Protein 2F91 (pdb70)

Organism: Astacus leptodactylus (NCBI:txid6717)

B-factor: mean 16.92, std 8.62, range [5.61, 68.99]

Solvent-accessible surface area: 10906 Å² total; per-residue (Å²): 1,17,48,26,81,90,6,88,53,27,68,18,28,12,3,0,0,0,15,37,60,100,178,81,98,60,37,24,11,0,0,0,2,0,47,41,70,53,7,0,1,0,0,0,12,9,1,110,65,46,91,70,112,103,21,98,39,16,17,0,5,0,4,17,27,26,54,84,68,122,65,72,24,33,35,112,22,71,7,35,69,9,45,24,20,166,102,27,52,113,56,89,6,43,24,1,0,0,0,0,69,8,72,32,69,9,88,73,70,130,33,0,26,59,6,62,34,11,143,82,55,55,103,10,79,44,88,0,63,0,0,2,4,0,14,57,54,75,79,28,124,96,27,76,40,4,16,58,6,55,0,42,40,33,61,31,125,95,0,43,83,33,0,5,66,122,11,1,55,79,19,6,12,0,1,6,25,114,127,11,36,68,2,0,0,28,3,0,0,1,0,0,0,6,2,60,57,81,76,69,71,8,0,3,0,2,0,2,2,1,32,12,6,15,88,91,33,58,13,0,0,0,4,17,0,5,97,13,8,86,46,0,127,81,45,15,134,192,87,12,87,76,60,86,77,88,152,79,87,39,1,48,5,6,3,0,73,55,3,11,31,2,4,0,0,41,11,30,63,123

InterPro domains:
  IPR001254 Serine proteases, trypsin domain [PF00089] (1-232)
  IPR001254 Serine proteases, trypsin domain [PS50240] (1-237)
  IPR001254 Serine proteases, trypsin domain [SM00020] (1-232)
  IPR001254 Serine proteases, trypsin domain [cd00190] (1-235)
  IPR001314 Peptidase S1A, chymotrypsin family [PR00722] (31-46)
  IPR001314 Peptidase S1A, chymotrypsin family [PR00722] (92-106)
  IPR001314 Peptidase S1A, chymotrypsin family [PR00722] (182-194)
  IPR009003 Peptidase S1, PA clan [SSF50494] (1-235)
  IPR018114 Serine proteases, trypsin family, histidine active site [PS00134] (41-46)
  IPR033116 Serine proteases, trypsin family, serine active site [PS00135] (183-194)

CATH classification: 2.40.10.10 (+1 more: 2.40.10.10)

Structure (mmCIF, N/CA/C/O backbone):
data_2F91
#
_entry.id   2F91
#
_cell.length_a   41.283
_cell.length_b   59.673
_cell.length_c   97.302
_cell.angle_alpha   90.00
_cell.angle_beta   90.00
_cell.angle_gamma   90.00
#
_symmetry.space_group_name_H-M   'P 21 21 21'
#
loop_
_entity.id
_entity.type
_entity.pdbx_description
1 polymer 'hepatopancreas trypsin'
2 polymer 'Serine protease inhibitor I/II'
3 non-polymer 'CADMIUM ION'
4 non-polymer 'CHLORIDE ION'
5 water water
#
loop_
_atom_site.group_PDB
_atom_site.id
_atom_site.type_symbol
_atom_site.label_atom_id
_atom_site.label_alt_id
_atom_site.label_comp_id
_atom_site.label_asym_id
_atom_site.label_entity_id
_atom_site.label_seq_id
_atom_site.pdbx_PDB_ins_code
_atom_site.Cartn_x
_atom_site.Cartn_y
_atom_site.Cartn_z
_atom_site.occupancy
_atom_site.B_iso_or_equiv
_atom_site.auth_seq_id
_atom_site.auth_comp_id
_atom_site.auth_asym_id
_atom_site.auth_atom_id
_atom_site.pdbx_PDB_model_num
ATOM 1 N N . ILE A 1 1 ? 39.787 55.939 17.080 1.00 11.74 16 ILE A N 1
ATOM 2 C CA . ILE A 1 1 ? 40.743 55.466 16.062 1.00 9.87 16 ILE A CA 1
ATOM 3 C C . ILE A 1 1 ? 41.968 54.871 16.753 1.00 11.16 16 ILE A C 1
ATOM 4 O O . ILE A 1 1 ? 42.584 55.569 17.571 1.00 12.19 16 ILE A O 1
ATOM 22 N N . VAL A 1 2 ? 42.245 53.628 16.437 1.00 10.79 17 VAL A N 1
ATOM 23 C CA . VAL A 1 2 ? 43.337 52.844 16.943 1.00 11.45 17 VAL A CA 1
ATOM 24 C C . VAL A 1 2 ? 44.479 52.847 15.931 1.00 10.65 17 VAL A C 1
ATOM 25 O O . VAL A 1 2 ? 44.259 52.580 14.745 1.00 11.31 17 VAL A O 1
ATOM 38 N N . GLY A 1 3 ? 45.691 53.163 16.361 1.00 12.58 18 GLY A N 1
ATOM 39 C CA . GLY A 1 3 ? 46.885 53.059 15.532 1.00 12.27 18 GLY A CA 1
ATOM 40 C C . GLY A 1 3 ? 47.056 54.254 14.600 1.00 13.02 18 GLY A C 1
ATOM 41 O O . GLY A 1 3 ? 47.840 54.136 13.659 1.00 15.48 18 GLY A O 1
ATOM 45 N N . GLY A 1 4 ? 46.383 55.358 14.856 1.00 12.62 19 GLY A N 1
ATOM 46 C CA . GLY A 1 4 ? 46.396 56.565 14.069 1.00 12.67 19 GLY A CA 1
ATOM 47 C C . GLY A 1 4 ? 47.354 57.611 14.529 1.00 12.94 19 GLY A C 1
ATOM 48 O O . GLY A 1 4 ? 48.233 57.393 15.366 1.00 16.15 19 GLY A O 1
ATOM 52 N N . THR A 1 5 ? 47.254 58.768 13.901 1.00 12.98 20 THR A N 1
ATOM 53 C CA . THR A 1 5 ? 48.006 59.954 14.197 1.00 13.64 20 THR A CA 1
ATOM 54 C C . THR A 1 5 ? 47.100 61.161 14.302 1.00 12.62 20 THR A C 1
ATOM 55 O O . THR A 1 5 ? 45.937 61.080 13.927 1.00 12.29 20 THR A O 1
ATOM 65 N N . ASP A 1 6 ? 47.580 62.276 14.805 1.00 13.23 21 ASP A N 1
ATOM 66 C CA . ASP A 1 6 ? 46.765 63.445 14.918 1.00 12.62 21 ASP A CA 1
ATOM 67 C C . ASP A 1 6 ? 46.460 64.059 13.549 1.00 13.14 21 ASP A C 1
ATOM 68 O O . ASP A 1 6 ? 47.346 64.191 12.728 1.00 15.89 21 ASP A O 1
ATOM 77 N N . ALA A 1 7 ? 45.204 64.465 13.385 1.00 12.92 22 ALA A N 1
ATOM 78 C CA . ALA A 1 7 ? 44.798 65.307 12.266 1.00 13.04 22 ALA A CA 1
ATOM 79 C C . ALA A 1 7 ? 45.283 66.738 12.525 1.00 12.96 22 ALA A C 1
ATOM 80 O O . ALA A 1 7 ? 45.633 67.122 13.627 1.00 14.87 22 ALA A O 1
ATOM 87 N N . THR A 1 8 ? 45.246 67.572 11.503 1.00 14.77 23 THR A N 1
ATOM 88 C CA . THR A 1 8 ? 45.383 69.001 11.499 1.00 16.54 23 THR A CA 1
ATOM 89 C C . THR A 1 8 ? 44.124 69.760 11.131 1.00 15.33 23 THR A C 1
ATOM 90 O O . THR A 1 8 ? 43.357 69.229 10.313 1.00 15.36 23 THR A O 1
ATOM 100 N N . LEU A 1 9 ? 43.894 70.939 11.664 1.00 17.79 24 LEU A N 1
ATOM 101 C CA . LEU A 1 9 ? 42.730 71.720 11.261 1.00 19.75 24 LEU A CA 1
ATOM 102 C C . LEU A 1 9 ? 42.781 71.904 9.750 1.00 18.50 24 LEU A C 1
ATOM 103 O O . LEU A 1 9 ? 43.846 72.251 9.212 1.00 20.97 24 LEU A O 1
ATOM 119 N N . GLY A 1 10 ? 41.645 71.597 9.126 1.00 18.16 25 GLY A N 1
ATOM 120 C CA . GLY A 1 10 ? 41.502 71.800 7.697 1.00 17.75 25 GLY A CA 1
ATOM 121 C C . GLY A 1 10 ? 41.925 70.627 6.850 1.00 16.14 25 GLY A C 1
ATOM 122 O O . GLY A 1 10 ? 41.697 70.582 5.652 1.00 15.59 25 GLY A O 1
ATOM 126 N N . GLU A 1 11 ? 42.538 69.669 7.493 1.00 14.04 26 GLU A N 1
ATOM 127 C CA . GLU A 1 11 ? 42.904 68.447 6.780 1.00 14.09 26 GLU A CA 1
ATOM 128 C C . GLU A 1 11 ? 41.691 67.613 6.351 1.00 14.73 26 GLU A C 1
ATOM 129 O O . GLU A 1 11 ? 41.661 67.008 5.256 1.00 13.59 26 GLU A O 1
ATOM 141 N N . PHE A 1 12 ? 40.699 67.559 7.251 1.00 12.58 27 PHE A N 1
ATOM 142 C CA . PHE A 1 12 ? 39.474 66.801 7.034 1.00 12.38 27 PHE A CA 1
ATOM 143 C C . PHE A 1 12 ? 38.319 67.756 7.243 1.00 10.16 27 PHE A C 1
ATOM 144 O O . PHE A 1 12 ? 37.621 67.657 8.278 1.00 11.87 27 PHE A O 1
ATOM 161 N N . PRO A 1 13 ? 38.116 68.687 6.334 1.00 12.50 28 PRO A N 1
ATOM 162 C CA . PRO A 1 13 ? 37.105 69.720 6.601 1.00 12.17 28 PRO A CA 1
ATOM 163 C C . PRO A 1 13 ? 35.679 69.215 6.606 1.00 10.47 28 PRO A C 1
ATOM 164 O O . PRO A 1 13 ? 34.773 69.937 7.026 1.00 10.88 28 PRO A O 1
ATOM 175 N N . TYR A 1 14 ? 35.481 67.986 6.147 1.00 10.11 29 TYR A N 1
ATOM 176 C CA . TYR A 1 14 ? 34.181 67.359 6.144 1.00 9.40 29 TYR A CA 1
ATOM 177 C C . TYR A 1 14 ? 33.824 66.604 7.430 1.00 8.85 29 TYR A C 1
ATOM 178 O O . TYR A 1 14 ? 32.695 66.185 7.578 1.00 9.52 29 TYR A O 1
ATOM 195 N N . GLN A 1 15 ? 34.790 66.423 8.333 1.00 9.10 30 GLN A N 1
ATOM 196 C CA . GLN A 1 15 ? 34.546 65.676 9.555 1.00 9.46 30 GLN A CA 1
ATOM 197 C C . GLN A 1 15 ? 33.687 66.456 10.519 1.00 9.49 30 GLN A C 1
ATOM 198 O O . GLN A 1 15 ? 33.954 67.648 10.772 1.00 11.15 30 GLN A O 1
ATOM 212 N N . LEU A 1 16 ? 32.663 65.832 11.079 1.00 9.42 31 LEU A N 1
ATOM 213 C CA . LEU A 1 16 ? 31.815 66.352 12.135 1.00 9.11 31 LEU A CA 1
ATOM 214 C C . LEU A 1 16 ? 31.920 65.531 13.411 1.00 8.78 31 LEU A C 1
ATOM 215 O O . LEU A 1 16 ? 32.081 64.307 13.372 1.00 9.21 31 LEU A O 1
ATOM 231 N N . SER A 1 17 ? 31.719 66.203 14.538 1.00 10.02 32 SER A N 1
ATOM 232 C CA . SER A 1 17 ? 31.407 65.600 15.814 1.00 10.63 32 SER A CA 1
ATOM 233 C C . SER A 1 17 ? 29.878 65.656 16.032 1.00 9.33 32 SER A C 1
ATOM 234 O O . SER A 1 17 ? 29.293 66.725 15.973 1.00 11.79 32 SER A O 1
ATOM 241 N N . PHE A 1 18 ? 29.264 64.520 16.297 1.00 9.29 33 PHE A N 1
ATOM 242 C CA . PHE A 1 18 ? 27.838 64.405 16.596 1.00 8.83 33 PHE A CA 1
ATOM 243 C C . PHE A 1 18 ? 27.710 64.260 18.115 1.00 9.73 33 PHE A C 1
ATOM 244 O O . PHE A 1 18 ? 28.231 63.287 18.700 1.00 10.05 33 PHE A O 1
ATOM 261 N N . GLN A 1 19 ? 27.056 65.250 18.734 1.00 10.66 34 GLN A N 1
ATOM 262 C CA . GLN A 1 19 ? 27.011 65.404 20.167 1.00 10.69 34 GLN A CA 1
ATOM 263 C C . GLN A 1 19 ? 25.608 65.453 20.746 1.00 10.43 34 GLN A C 1
ATOM 264 O O . GLN A 1 19 ? 24.657 65.905 20.109 1.00 11.37 34 GLN A O 1
ATOM 278 N N . GLU A 1 20 ? 25.505 64.984 21.970 1.00 10.81 35 GLU A N 1
ATOM 279 C CA . GLU A 1 20 ? 24.248 65.109 22.731 1.00 12.69 35 GLU A CA 1
ATOM 280 C C . GLU A 1 20 ? 24.532 65.979 23.944 1.00 12.04 35 GLU A C 1
ATOM 281 O O . GLU A 1 20 ? 25.590 65.851 24.585 1.00 14.94 35 GLU A O 1
ATOM 293 N N . THR A 1 21 ? 23.625 66.879 24.244 1.00 11.91 36 THR A N 1
ATOM 294 C CA . THR A 1 21 ? 23.813 67.786 25.373 1.00 12.08 36 THR A CA 1
ATOM 295 C C . THR A 1 21 ? 23.058 67.263 26.587 1.00 11.88 36 THR A C 1
ATOM 296 O O . THR A 1 21 ? 21.868 66.879 26.531 1.00 12.09 36 THR A O 1
ATOM 306 N N . PHE A 1 22 ? 23.767 67.251 27.720 1.00 13.36 37 PHE A N 1
ATOM 307 C CA . PHE A 1 22 ? 23.281 66.878 29.034 1.00 13.79 37 PHE A CA 1
ATOM 308 C C . PHE A 1 22 ? 23.673 67.930 30.056 1.00 14.99 37 PHE A C 1
ATOM 309 O O . PHE A 1 22 ? 24.444 68.855 29.766 1.00 17.56 37 PHE A O 1
ATOM 326 N N . ILE A 1 23 A 23.197 67.815 31.295 1.00 15.01 37 ILE A N 1
ATOM 327 C CA . ILE A 1 23 A 23.611 68.750 32.327 1.00 15.23 37 ILE A CA 1
ATOM 328 C C . ILE A 1 23 A 25.125 68.769 32.479 1.00 17.32 37 ILE A C 1
ATOM 329 O O . ILE A 1 23 A 25.721 67.723 32.726 1.00 21.44 37 ILE A O 1
ATOM 345 N N . GLY A 1 24 B 25.694 69.956 32.304 1.00 19.39 37 GLY A N 1
ATOM 346 C CA . GLY A 1 24 B 27.084 70.219 32.468 1.00 21.49 37 GLY A CA 1
ATOM 347 C C . GLY A 1 24 B 27.988 69.878 31.314 1.00 21.46 37 GLY A C 1
ATOM 348 O O . GLY A 1 24 B 29.209 70.202 31.362 1.00 25.32 37 GLY A O 1
ATOM 352 N N . PHE A 1 25 C 27.467 69.255 30.261 1.00 22.12 37 PHE A N 1
ATOM 353 C CA . PHE A 1 25 C 28.383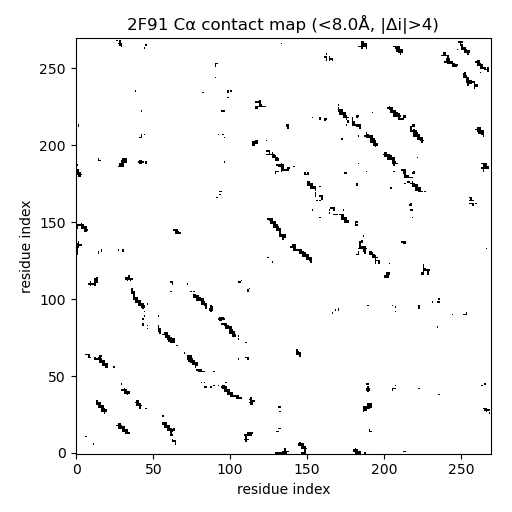 68.953 29.166 1.00 22.04 37 PHE A CA 1
ATOM 354 C C . PHE A 1 25 C 27.667 68.532 27.885 1.00 21.03 37 PHE A C 1
ATOM 355 O O . PHE A 1 25 C 26.499 68.150 27.790 1.00 20.76 37 PHE A O 1
ATOM 372 N N . SER A 1 26 ? 28.444 68.640 26.821 1.00 20.00 38 SER A N 1
ATOM 373 C CA . SER A 1 26 ? 28.114 68.212 25.474 1.00 18.66 38 SER A CA 1
ATOM 374 C C . SER A 1 26 ? 28.974 66.978 25.262 1.00 18.73 38 SER A C 1
ATOM 375 O O . SER A 1 26 ? 30.202 67.009 25.434 1.00 26.02 38 SER A O 1
ATOM 382 N N . PHE A 1 27 ? 28.346 65.897 24.880 1.00 14.47 39 PHE A N 1
ATOM 383 C CA . PHE A 1 27 ? 29.013 64.623 24.780 1.00 13.44 39 PHE A CA 1
ATOM 384 C C . PHE A 1 27 ? 29.095 64.125 23.341 1.00 12.23 39 PHE A C 1
ATOM 385 O O . PHE A 1 27 ? 28.072 63.855 22.721 1.00 12.17 39 PHE A O 1
ATOM 402 N N . HIS A 1 28 ? 30.330 64.007 22.866 1.00 11.96 40 HIS A N 1
ATOM 403 C CA . HIS A 1 28 ? 30.568 63.336 21.584 1.00 12.19 40 HIS A CA 1
ATOM 404 C C . HIS A 1 28 ? 30.202 61.877 21.670 1.00 11.00 40 HIS A C 1
ATOM 405 O O . HIS A 1 28 ? 30.841 61.149 22.427 1.00 13.47 40 HIS A O 1
ATOM 418 N N . PHE A 1 29 ? 29.294 61.412 20.798 1.00 10.77 41 PHE A N 1
ATOM 419 C CA . PHE A 1 29 ? 29.001 59.965 20.800 1.00 11.13 41 PHE A CA 1
ATOM 420 C C . PHE A 1 29 ? 29.155 59.323 19.424 1.00 10.52 41 PHE A C 1
ATOM 421 O O . PHE A 1 29 ? 29.176 58.095 19.338 1.00 12.43 41 PHE A O 1
ATOM 438 N N . CYS A 1 30 ? 29.248 60.070 18.344 1.00 9.98 42 CYS A N 1
ATOM 439 C CA . CYS A 1 30 ? 29.322 59.529 16.984 1.00 10.34 42 CYS A CA 1
ATOM 440 C C . CYS A 1 30 ? 30.070 60.562 16.128 1.00 8.80 42 CYS A C 1
ATOM 441 O O . CYS A 1 30 ? 30.112 61.752 16.484 1.00 9.41 42 CYS A O 1
ATOM 448 N N . GLY A 1 31 ? 30.594 60.145 14.997 1.00 8.92 43 GLY A N 1
ATOM 449 C CA . GLY A 1 31 ? 31.010 61.050 13.939 1.00 9.23 43 GLY A CA 1
ATOM 450 C C . GLY A 1 31 ? 29.903 61.249 12.923 1.00 8.89 43 GLY A C 1
ATOM 451 O O . GLY A 1 31 ? 28.863 60.587 12.955 1.00 9.20 43 GLY A O 1
ATOM 455 N N . ALA A 1 32 ? 30.171 62.147 11.990 1.00 8.77 44 ALA A N 1
ATOM 456 C CA . ALA A 1 32 ? 29.327 62.391 10.820 1.00 8.12 44 ALA A CA 1
ATOM 457 C C . ALA A 1 32 ? 30.199 63.090 9.787 1.00 8.57 44 ALA A C 1
ATOM 458 O O . ALA A 1 32 ? 31.327 63.477 10.079 1.00 9.57 44 ALA A O 1
ATOM 465 N N . SER A 1 33 ? 29.651 63.274 8.607 1.00 9.05 45 SER A N 1
ATOM 466 C CA . SER A 1 33 ? 30.302 63.887 7.476 1.00 9.06 45 SER A CA 1
ATOM 467 C C . SER A 1 33 ? 29.409 64.954 6.821 1.00 9.58 45 SER A C 1
ATOM 468 O O . SER A 1 33 ? 28.207 64.721 6.696 1.00 9.85 45 SER A O 1
ATOM 475 N N . ILE A 1 34 ? 30.005 66.043 6.359 1.00 9.20 46 ILE A N 1
ATOM 476 C CA . ILE A 1 34 ? 29.247 67.067 5.683 1.00 9.23 46 ILE A CA 1
ATOM 477 C C . ILE A 1 34 ? 28.902 66.628 4.260 1.00 8.44 46 ILE A C 1
ATOM 478 O O . ILE A 1 34 ? 29.797 66.356 3.461 1.00 10.39 46 ILE A O 1
ATOM 494 N N . TYR A 1 35 ? 27.608 66.617 3.931 1.00 9.50 47 TYR A N 1
ATOM 495 C CA . TYR A 1 35 ? 27.158 66.392 2.572 1.00 10.13 47 TYR A CA 1
ATOM 496 C C . TYR A 1 35 ? 26.942 67.700 1.833 1.00 11.26 47 TYR A C 1
ATOM 497 O O . TYR A 1 35 ? 27.417 67.866 0.707 1.00 10.96 47 TYR A O 1
ATOM 514 N N . ASN A 1 36 ? 26.234 68.625 2.456 1.00 12.41 48 ASN A N 1
ATOM 515 C CA . ASN A 1 36 ? 26.083 69.983 1.917 1.00 12.13 48 ASN A CA 1
ATOM 516 C C . ASN A 1 36 ? 25.861 70.906 3.097 1.00 13.50 48 ASN A C 1
ATOM 517 O O . ASN A 1 36 ? 25.994 70.491 4.245 1.00 14.09 48 ASN A O 1
ATOM 528 N N . GLU A 1 37 ? 25.494 72.175 2.873 1.00 14.84 49 GLU A N 1
ATOM 529 C CA . GLU A 1 37 ? 25.471 73.115 4.002 1.00 15.79 49 GLU A CA 1
ATOM 530 C C . GLU A 1 37 ? 24.367 72.784 4.985 1.00 13.60 49 GLU A C 1
ATOM 531 O O . GLU A 1 37 ? 24.477 73.314 6.094 1.00 14.03 49 GLU A O 1
ATOM 543 N N . ASN A 1 38 ? 23.377 71.985 4.551 1.00 12.61 50 ASN A N 1
ATOM 544 C CA . ASN A 1 38 ? 22.244 71.697 5.425 1.00 12.69 50 ASN A CA 1
ATOM 545 C C . ASN A 1 38 ? 22.123 70.259 5.904 1.00 11.38 50 ASN A C 1
ATOM 546 O O . ASN A 1 38 ? 21.254 69.992 6.727 1.00 11.86 50 ASN A O 1
ATOM 557 N N . TYR A 1 39 ? 22.986 69.402 5.426 1.00 11.88 51 TYR A N 1
ATOM 558 C CA . TYR A 1 39 ? 22.869 67.973 5.689 1.00 11.10 51 TYR A CA 1
ATOM 559 C C . TYR A 1 39 ? 24.210 67.315 6.015 1.00 10.83 51 TYR A C 1
ATOM 560 O O . TYR A 1 39 ? 25.222 67.532 5.342 1.00 12.16 51 TYR A O 1
ATOM 577 N N . ALA A 1 40 ? 24.161 66.445 7.012 1.00 10.82 52 ALA A N 1
ATOM 578 C CA . ALA A 1 40 ? 25.231 65.559 7.392 1.00 9.66 52 ALA A CA 1
ATOM 579 C C . ALA A 1 40 ? 24.815 64.102 7.145 1.00 8.82 52 ALA A C 1
ATOM 580 O O . ALA A 1 40 ? 23.635 63.772 7.190 1.00 10.11 52 ALA A O 1
ATOM 587 N N . ILE A 1 41 ? 25.789 63.250 6.884 1.00 8.32 53 ILE A N 1
ATOM 588 C CA . ILE A 1 41 ? 25.642 61.804 6.755 1.00 7.84 53 ILE A CA 1
ATOM 589 C C . ILE A 1 41 ? 26.235 61.118 7.988 1.00 8.49 53 ILE A C 1
ATOM 590 O O . ILE A 1 41 ? 27.385 61.428 8.361 1.00 9.13 53 ILE A O 1
ATOM 606 N N . THR A 1 42 ? 25.489 60.201 8.598 1.00 7.77 54 THR A N 1
ATOM 607 C CA . THR A 1 42 ? 26.006 59.442 9.727 1.00 8.07 54 THR A CA 1
ATOM 608 C C . THR A 1 42 ? 25.472 58.024 9.634 1.00 7.57 54 THR A C 1
ATOM 609 O O . THR A 1 42 ? 24.847 57.638 8.644 1.00 8.19 54 THR A O 1
ATOM 619 N N . ALA A 1 43 ? 25.714 57.221 10.657 1.00 7.54 55 ALA A N 1
ATOM 620 C CA . ALA A 1 43 ? 25.198 55.860 10.735 1.00 8.24 55 ALA A CA 1
ATOM 621 C C . ALA A 1 43 ? 23.737 55.878 11.228 1.00 8.11 55 ALA A C 1
ATOM 622 O O . ALA A 1 43 ? 23.314 56.709 12.014 1.00 11.42 55 ALA A O 1
ATOM 629 N N . GLY A 1 44 ? 22.983 54.889 10.758 1.00 7.37 56 GLY A N 1
ATOM 630 C CA . GLY A 1 44 ? 21.643 54.701 11.280 1.00 7.22 56 GLY A CA 1
ATOM 631 C C . GLY A 1 44 ? 21.620 54.356 12.750 1.00 7.69 56 GLY A C 1
ATOM 632 O O . GLY A 1 44 ? 20.752 54.834 13.470 1.00 8.94 56 GLY A O 1
ATOM 636 N N . HIS A 1 45 ? 22.567 53.515 13.191 1.00 8.40 57 HIS A N 1
ATOM 637 C CA . HIS A 1 45 ? 22.497 53.137 14.600 1.00 9.09 57 HIS A CA 1
ATOM 638 C C . HIS A 1 45 ? 22.849 54.311 15.529 1.00 9.76 57 HIS A C 1
ATOM 639 O O . HIS A 1 45 ? 22.600 54.235 16.735 1.00 11.90 57 HIS A O 1
ATOM 646 N N . CYS A 1 46 ? 23.443 55.399 15.054 1.00 9.19 58 CYS A N 1
ATOM 647 C CA . CYS A 1 46 ? 23.706 56.590 15.834 1.00 9.90 58 CYS A CA 1
ATOM 648 C C . CYS A 1 46 ? 22.411 57.325 16.169 1.00 10.29 58 CYS A C 1
ATOM 649 O O . CYS A 1 46 ? 22.479 58.159 17.056 1.00 12.63 58 CYS A O 1
ATOM 656 N N . VAL A 1 47 ? 21.324 57.078 15.473 1.00 9.67 59 VAL A N 1
ATOM 657 C CA . VAL A 1 47 ? 20.083 57.788 15.652 1.00 10.68 59 VAL A CA 1
ATOM 658 C C . VAL A 1 47 ? 18.877 56.903 15.965 1.00 10.39 59 VAL A C 1
ATOM 659 O O . VAL A 1 47 ? 17.837 57.441 16.343 1.00 11.06 59 VAL A O 1
ATOM 672 N N . TYR A 1 48 ? 18.987 55.599 15.785 1.00 10.59 60 TYR A N 1
ATOM 673 C CA . TYR A 1 48 ? 17.854 54.735 16.043 1.00 12.09 60 TYR A CA 1
ATOM 674 C C . TYR A 1 48 ? 17.240 54.957 17.410 1.00 13.71 60 TYR A C 1
ATOM 675 O O . TYR A 1 48 ? 17.887 54.943 18.446 1.00 16.35 60 TYR A O 1
ATOM 692 N N . GLY A 1 49 A 15.925 55.206 17.375 1.00 15.20 60 GLY A N 1
ATOM 693 C CA . GLY A 1 49 A 15.265 55.376 18.671 1.00 15.43 60 GLY A CA 1
ATOM 694 C C . GLY A 1 49 A 15.014 56.827 19.007 1.00 15.46 60 GLY A C 1
ATOM 695 O O . GLY A 1 49 A 14.272 57.088 19.967 1.00 19.10 60 GLY A O 1
ATOM 699 N N . ASP A 1 50 B 15.549 57.752 18.248 1.00 14.47 60 ASP A N 1
ATOM 700 C CA . ASP A 1 50 B 15.372 59.173 18.440 1.00 14.36 60 ASP A CA 1
ATOM 701 C C . ASP A 1 50 B 13.969 59.622 17.988 1.00 13.63 60 ASP A C 1
ATOM 702 O O . ASP A 1 50 B 13.320 58.866 17.279 1.00 16.73 60 ASP A O 1
ATOM 711 N N . ASP A 1 51 C 13.625 60.816 18.435 1.00 14.53 60 ASP A N 1
ATOM 712 C CA . ASP A 1 51 C 12.405 61.498 17.933 1.00 14.49 60 ASP A CA 1
ATOM 713 C C . ASP A 1 51 C 12.749 62.152 16.610 1.00 14.59 60 ASP A C 1
ATOM 714 O O . ASP A 1 51 C 13.219 63.276 16.561 1.00 15.92 60 ASP A O 1
ATOM 723 N N . TYR A 1 52 D 12.522 61.404 15.521 1.00 12.95 60 TYR A N 1
ATOM 724 C CA . TYR A 1 52 D 13.162 61.748 14.245 1.00 11.96 60 TYR A CA 1
ATOM 725 C C . TYR A 1 52 D 12.720 63.098 13.717 1.00 12.29 60 TYR A C 1
ATOM 726 O O . TYR A 1 52 D 13.517 63.826 13.132 1.00 12.92 60 TYR A O 1
ATOM 743 N N . GLU A 1 53 E 11.435 63.469 13.913 1.00 12.84 60 GLU A N 1
ATOM 744 C CA . GLU A 1 53 E 10.952 64.742 13.382 1.00 13.80 60 GLU A CA 1
ATOM 745 C C . GLU A 1 53 E 11.185 65.876 14.352 1.00 14.81 60 GLU A C 1
ATOM 746 O O . GLU A 1 53 E 11.094 67.041 14.014 1.00 17.19 60 GLU A O 1
ATOM 758 N N . ASN A 1 54 F 11.498 65.573 15.592 1.00 14.73 60 ASN A N 1
ATOM 759 C CA . ASN A 1 54 F 11.738 66.619 16.566 1.00 16.28 60 ASN A CA 1
ATOM 760 C C . ASN A 1 54 F 12.848 66.228 17.526 1.00 14.66 60 ASN A C 1
ATOM 761 O O . ASN A 1 54 F 12.674 66.073 18.711 1.00 15.50 60 ASN A O 1
ATOM 772 N N . PRO A 1 55 ? 14.051 66.042 17.013 1.00 14.12 61 PRO A N 1
ATOM 773 C CA . PRO A 1 55 ? 15.132 65.530 17.860 1.00 14.44 61 PRO A CA 1
ATOM 774 C C . PRO A 1 55 ? 15.449 66.632 18.874 1.00 14.50 61 PRO A C 1
ATOM 775 O O . PRO A 1 55 ? 15.450 67.817 18.597 1.00 16.99 61 PRO A O 1
ATOM 786 N N . SER A 1 56 ? 15.722 66.136 20.074 1.00 16.33 62 SER A N 1
ATOM 787 C CA . SER A 1 56 ? 16.034 67.042 21.157 1.00 15.80 62 SER A CA 1
ATOM 788 C C . SER A 1 56 ? 17.489 66.856 21.602 1.00 14.70 62 SER A C 1
ATOM 789 O O . SER A 1 56 ? 17.975 65.762 21.820 1.00 15.53 62 SER A O 1
ATOM 796 N N . GLY A 1 57 ? 18.137 67.979 21.835 1.00 12.39 63 GLY A N 1
ATOM 797 C CA . GLY A 1 57 ? 19.469 67.983 22.473 1.00 13.16 63 GLY A CA 1
ATOM 798 C C . GLY A 1 57 ? 20.528 67.300 21.629 1.00 12.00 63 GLY A C 1
ATOM 799 O O . GLY A 1 57 ? 21.422 66.684 22.196 1.00 14.22 63 GLY A O 1
ATOM 803 N N . LEU A 1 58 ? 20.427 67.417 20.309 1.00 11.64 64 LEU A N 1
ATOM 804 C CA . LEU A 1 58 ? 21.427 66.839 19.386 1.00 11.48 64 LEU A CA 1
ATOM 805 C C . LEU A 1 58 ? 22.017 67.962 18.539 1.00 11.55 64 LEU A C 1
ATOM 806 O O . LEU A 1 58 ? 21.302 68.839 18.078 1.00 11.97 64 LEU A O 1
ATOM 822 N N . GLN A 1 59 ? 23.349 67.883 18.328 1.00 11.47 65 GLN A N 1
ATOM 823 C CA . GLN A 1 59 ? 23.996 68.916 17.553 1.00 11.68 65 GLN A CA 1
ATOM 824 C C . GLN A 1 59 ? 25.196 68.329 16.811 1.00 12.46 65 GLN A C 1
ATOM 825 O O . GLN A 1 59 ? 25.695 67.275 17.235 1.00 11.20 65 GLN A O 1
ATOM 839 N N . ILE A 1 60 ? 25.607 69.047 15.776 1.00 11.56 66 ILE A N 1
ATOM 840 C CA . ILE A 1 60 ? 26.899 68.711 15.163 1.00 11.65 66 ILE A CA 1
ATOM 841 C C . ILE A 1 60 ? 27.891 69.841 15.424 1.00 10.73 66 ILE A C 1
ATOM 842 O O . ILE A 1 60 ? 27.447 70.986 15.596 1.00 13.58 66 ILE A O 1
ATOM 858 N N . VAL A 1 61 ? 29.162 69.477 15.406 1.00 12.54 67 VAL A N 1
ATOM 859 C CA . VAL A 1 61 ? 30.234 70.484 15.468 1.00 12.43 67 VAL A CA 1
ATOM 860 C C . VAL A 1 61 ? 31.161 70.298 14.262 1.00 11.64 67 VAL A C 1
ATOM 861 O O . VAL A 1 61 ? 31.674 69.191 14.116 1.00 11.59 67 VAL A O 1
ATOM 874 N N . ALA A 1 62 ? 31.223 71.322 13.431 1.00 11.83 68 ALA A N 1
ATOM 875 C CA . ALA A 1 62 ? 32.085 71.373 12.271 1.00 11.97 68 ALA A CA 1
ATOM 876 C C . ALA A 1 62 ? 33.315 72.198 12.645 1.00 11.98 68 ALA A C 1
ATOM 877 O O . ALA A 1 62 ? 33.314 72.976 13.584 1.00 13.21 68 ALA A O 1
ATOM 884 N N . GLY A 1 63 ? 34.415 72.045 11.902 1.00 13.04 69 GLY A N 1
ATOM 885 C CA . GLY A 1 63 ? 35.613 72.827 12.124 1.00 13.13 69 GLY A CA 1
ATOM 886 C C . GLY A 1 63 ? 36.293 72.522 13.424 1.00 12.68 69 GLY A C 1
ATOM 887 O O . GLY A 1 63 ? 36.950 73.382 13.995 1.00 15.61 69 GLY A O 1
ATOM 891 N N . GLU A 1 64 ? 36.100 71.332 13.967 1.00 13.43 70 GLU A N 1
ATOM 892 C CA . GLU A 1 64 ? 36.669 70.921 15.225 1.00 14.07 70 GLU A CA 1
ATOM 893 C C . GLU A 1 64 ? 37.919 70.113 14.979 1.00 12.80 70 GLU A C 1
ATOM 894 O O . GLU A 1 64 ? 38.025 69.343 14.018 1.00 15.07 70 GLU A O 1
ATOM 906 N N . LEU A 1 65 ? 38.881 70.279 15.890 1.00 14.18 71 LEU A N 1
ATOM 907 C CA . LEU A 1 65 ? 40.121 69.513 15.916 1.00 14.81 71 LEU A CA 1
ATOM 908 C C . LEU A 1 65 ? 40.353 68.972 17.334 1.00 14.11 71 LEU A C 1
ATOM 909 O O . LEU A 1 65 ? 40.258 67.772 17.598 1.00 13.84 71 LEU A O 1
ATOM 925 N N . ASP A 1 66 ? 40.612 69.920 18.211 1.00 15.33 72 ASP A N 1
ATOM 926 C CA . ASP A 1 66 ? 40.831 69.645 19.611 1.00 15.63 72 ASP A CA 1
ATOM 927 C C . ASP A 1 66 ? 39.615 70.146 20.429 1.00 16.67 72 ASP A C 1
ATOM 928 O O . ASP A 1 66 ? 39.240 71.310 20.530 1.00 17.32 72 ASP A O 1
ATOM 937 N N . MET A 1 67 ? 38.949 69.137 21.036 1.00 17.69 73 MET A N 1
ATOM 938 C CA . MET A 1 67 ? 37.727 69.296 21.799 1.00 17.52 73 MET A CA 1
ATOM 939 C C . MET A 1 67 ? 37.958 70.131 23.050 1.00 19.94 73 MET A C 1
ATOM 940 O O . MET A 1 67 ? 37.056 70.714 23.612 1.00 24.62 73 MET A O 1
ATOM 954 N N . SER A 1 68 ? 39.215 70.166 23.474 1.00 22.45 74 SER A N 1
ATOM 955 C CA . SER A 1 68 ? 39.490 70.809 24.769 1.00 24.24 74 SER A CA 1
ATOM 956 C C . SER A 1 68 ? 39.995 72.221 24.588 1.00 24.19 74 SER A C 1
ATOM 957 O O . SER A 1 68 ? 40.286 72.866 25.615 1.00 27.83 74 SER A O 1
ATOM 964 N N . VAL A 1 69 ? 40.090 72.652 23.338 1.00 23.56 75 VAL A N 1
ATOM 965 C CA . VAL A 1 69 ? 40.386 74.042 23.042 1.00 25.58 75 VAL A CA 1
ATOM 966 C C . VAL A 1 69 ? 39.521 74.577 21.909 1.00 25.65 75 VAL A C 1
ATOM 967 O O . VAL A 1 69 ? 39.421 74.027 20.815 1.00 24.34 75 VAL A O 1
ATOM 980 N N . ASN A 1 70 ? 38.872 75.704 22.180 1.00 27.77 76 ASN A N 1
ATOM 981 C CA . ASN A 1 70 ? 38.221 76.459 21.094 1.00 31.06 76 ASN A CA 1
ATOM 982 C C . ASN A 1 70 ? 39.231 77.273 20.287 1.00 28.90 76 ASN A C 1
ATOM 983 O O . ASN A 1 70 ? 39.760 78.311 20.685 1.00 31.54 76 ASN A O 1
ATOM 994 N N . GLU A 1 71 ? 39.541 76.788 19.087 1.00 26.61 77 GLU A N 1
ATOM 995 C CA . GLU A 1 71 ? 40.530 77.288 18.164 1.00 26.82 77 GLU A CA 1
ATOM 996 C C . GLU A 1 71 ? 39.894 78.316 17.225 1.00 28.24 77 GLU A C 1
ATOM 997 O O . GLU A 1 71 ? 40.586 78.977 16.431 1.00 33.06 77 GLU A O 1
ATOM 1009 N N . GLY A 1 72 ? 38.560 78.492 17.254 1.00 26.05 78 GLY A N 1
ATOM 1010 C CA . GLY A 1 72 ? 38.008 79.559 16.444 1.00 24.53 78 GLY A CA 1
ATOM 1011 C C . GLY A 1 72 ? 37.292 79.150 15.176 1.00 21.98 78 GLY A C 1
ATOM 1012 O O . GLY A 1 72 ? 36.597 79.941 14.541 1.00 25.02 78 GLY A O 1
ATOM 1016 N N . SER A 1 73 ? 37.399 77.895 14.767 1.00 17.78 79 SER A N 1
ATOM 1017 C CA . SER A 1 73 ? 36.694 77.462 13.569 1.00 17.43 79 SER A CA 1
ATOM 1018 C C . SER A 1 73 ? 35.508 76.581 13.878 1.00 16.38 79 SER A C 1
ATOM 1019 O O . SER A 1 73 ? 34.834 76.109 12.928 1.00 18.19 79 SER A O 1
ATOM 1027 N N . GLU A 1 74 ? 35.243 76.334 15.131 1.00 15.74 80 GLU A N 1
ATOM 1028 C CA . GLU A 1 74 ? 34.136 75.456 15.462 1.00 15.06 80 GLU A CA 1
ATOM 1029 C C . GLU A 1 74 ? 32.802 76.103 15.120 1.00 15.44 80 GLU A C 1
ATOM 1030 O O . GLU A 1 74 ? 32.615 77.290 15.407 1.00 17.69 80 GLU A O 1
ATOM 1042 N N . GLN A 1 75 ? 31.920 75.318 14.519 1.00 13.49 81 GLN A N 1
ATOM 1043 C CA . GLN A 1 75 ? 30.566 75.731 14.202 1.00 13.90 81 GLN A CA 1
ATOM 1044 C C . GLN A 1 75 ? 29.661 74.694 14.836 1.00 13.28 81 GLN A C 1
ATOM 1045 O O . GLN A 1 75 ? 29.695 73.549 14.380 1.00 14.09 81 GLN A O 1
ATOM 1059 N N . ILE A 1 76 ? 28.901 75.098 15.838 1.00 14.05 82 ILE A N 1
ATOM 1060 C CA . ILE A 1 76 ? 27.938 74.222 16.471 1.00 13.99 82 ILE A CA 1
ATOM 1061 C C . ILE A 1 76 ? 26.540 74.505 15.930 1.00 13.43 82 ILE A C 1
ATOM 1062 O O . ILE A 1 76 ? 26.093 75.649 15.954 1.00 16.45 82 ILE A O 1
ATOM 1078 N N . ILE A 1 77 ? 25.903 73.467 15.412 1.00 12.42 83 ILE A N 1
ATOM 1079 C CA . ILE A 1 77 ? 24.547 73.645 14.850 1.00 12.69 83 ILE A CA 1
ATOM 1080 C C . ILE A 1 77 ? 23.702 72.496 15.327 1.00 11.58 83 ILE A C 1
ATOM 1081 O O . ILE A 1 77 ? 24.014 71.339 15.197 1.00 13.25 83 ILE A O 1
ATOM 1097 N N . THR A 1 78 ? 22.530 72.835 15.887 1.00 12.46 84 THR A N 1
ATOM 1098 C CA . THR A 1 78 ? 21.613 71.798 16.308 1.00 13.93 84 THR A CA 1
ATOM 1099 C C . THR A 1 78 ? 21.031 71.108 15.069 1.00 11.30 84 THR A C 1
ATOM 1100 O O . THR A 1 78 ? 20.875 71.643 13.972 1.00 13.80 84 THR A O 1
ATOM 1110 N N . VAL A 1 79 ? 20.714 69.847 15.358 1.00 11.14 85 VAL A N 1
ATOM 1111 C CA . VAL A 1 79 ? 20.061 68.968 14.405 1.00 11.23 85 VAL A CA 1
ATOM 1112 C C . VAL A 1 79 ? 18.557 69.212 14.499 1.00 12.77 85 VAL A C 1
ATOM 1113 O O . VAL A 1 79 ? 17.986 69.160 15.604 1.00 13.94 85 VAL A O 1
ATOM 1126 N N . SER A 1 80 ? 17.909 69.482 13.378 1.00 12.28 86 SER A N 1
ATOM 1127 C CA . SER A 1 80 ? 16.482 69.736 13.311 1.00 13.46 86 SER A CA 1
ATOM 1128 C C . SER A 1 80 ? 15.682 68.524 12.856 1.00 12.89 86 SER A C 1
ATOM 1129 O O . SER A 1 80 ? 14.503 68.422 13.188 1.00 15.48 86 SER A O 1
ATOM 1136 N N . LYS A 1 81 ? 16.236 67.592 12.108 1.00 12.11 87 LYS A N 1
ATOM 1137 C CA . LYS A 1 81 ? 15.501 66.446 11.622 1.00 11.73 87 LYS A CA 1
ATOM 1138 C C . LYS A 1 81 ? 16.486 65.287 11.435 1.00 11.07 87 LYS A C 1
ATOM 1139 O O . LYS A 1 81 ? 17.621 65.520 11.036 1.00 12.96 87 LYS A O 1
ATOM 1158 N N . ILE A 1 82 ? 16.026 64.102 11.672 1.00 11.11 88 ILE A N 1
ATOM 1159 C CA . ILE A 1 82 ? 16.746 62.884 11.340 1.00 10.94 88 ILE A CA 1
ATOM 1160 C C . ILE A 1 82 ? 16.036 62.091 10.266 1.00 9.87 88 ILE A C 1
ATOM 1161 O O . ILE A 1 82 ? 14.839 61.881 10.366 1.00 11.19 88 ILE A O 1
ATOM 1177 N N . ILE A 1 83 ? 16.747 61.678 9.237 1.00 10.20 89 ILE A N 1
ATOM 1178 C CA . ILE A 1 83 ? 16.181 60.886 8.128 1.00 9.25 89 ILE A CA 1
ATOM 1179 C C . ILE A 1 83 ? 16.899 59.540 8.126 1.00 9.34 89 ILE A C 1
ATOM 1180 O O . ILE A 1 83 ? 17.998 59.424 7.580 1.00 10.37 89 ILE A O 1
ATOM 1196 N N . LEU A 1 84 ? 16.343 58.576 8.795 1.00 8.99 90 LEU A N 1
ATOM 1197 C CA . LEU A 1 84 ? 16.875 57.235 8.927 1.00 8.52 90 LEU A CA 1
ATOM 1198 C C . LEU A 1 84 ? 16.421 56.391 7.749 1.00 8.62 90 LEU A C 1
ATOM 1199 O O . LEU A 1 84 ? 15.248 56.422 7.382 1.00 11.54 90 LEU A O 1
ATOM 1215 N N . HIS A 1 85 ? 17.308 55.604 7.170 1.00 7.37 91 HIS A N 1
ATOM 1216 C CA . HIS A 1 85 ? 16.935 54.664 6.131 1.00 6.99 91 HIS A CA 1
ATOM 1217 C C . HIS A 1 85 ? 15.787 53.797 6.628 1.00 6.85 91 HIS A C 1
ATOM 1218 O O . HIS A 1 85 ? 15.885 53.149 7.655 1.00 7.93 91 HIS A O 1
ATOM 1231 N N . GLU A 1 86 ? 14.702 53.736 5.824 1.00 8.43 92 GLU A N 1
ATOM 1232 C CA . GLU A 1 86 ? 13.513 53.044 6.317 1.00 9.06 92 GLU A CA 1
ATOM 1233 C C . GLU A 1 86 ? 13.669 51.543 6.368 1.00 9.05 92 GLU A C 1
ATOM 1234 O O . GLU A 1 86 ? 12.850 50.867 6.998 1.00 11.49 92 GLU A O 1
ATOM 1246 N N . ASN A 1 87 ? 14.723 50.993 5.746 1.00 7.49 93 ASN A N 1
ATOM 1247 C CA . ASN A 1 87 ? 15.002 49.557 5.871 1.00 8.13 93 ASN A CA 1
ATOM 1248 C C . ASN A 1 87 ? 16.215 49.266 6.750 1.00 7.73 93 ASN A C 1
ATOM 1249 O O . ASN A 1 87 ? 16.775 48.168 6.713 1.00 7.89 93 ASN A O 1
ATOM 1260 N N . PHE A 1 88 ? 16.588 50.231 7.580 1.00 7.80 94 PHE A N 1
ATOM 1261 C CA . PHE A 1 88 ? 17.609 49.963 8.608 1.00 7.51 94 PHE A CA 1
ATOM 1262 C C . PHE A 1 88 ? 17.266 48.729 9.418 1.00 8.62 94 PHE A C 1
ATOM 1263 O O . PHE A 1 88 ? 16.111 48.617 9.879 1.00 10.49 94 PHE A O 1
ATOM 1280 N N . ASP A 1 89 ? 18.209 47.868 9.660 1.00 8.71 95 ASP A N 1
ATOM 1281 C CA . ASP A 1 89 ? 18.017 46.712 10.560 1.00 10.07 95 ASP A CA 1
ATOM 1282 C C . ASP A 1 89 ? 18.882 46.964 11.800 1.00 8.90 95 ASP A C 1
ATOM 1283 O O . ASP A 1 89 ? 20.099 46.933 11.723 1.00 9.81 95 ASP A O 1
ATOM 1292 N N . TYR A 1 90 ? 18.224 47.190 12.924 1.00 10.51 96 TYR A N 1
ATOM 1293 C CA . TYR A 1 90 ? 18.920 47.594 14.149 1.00 14.00 96 TYR A CA 1
ATOM 1294 C C . TYR A 1 90 ? 19.789 46.491 14.690 1.00 13.45 96 TYR A C 1
ATOM 1295 O O . TYR A 1 90 ? 20.733 46.785 15.436 1.00 18.41 96 TYR A O 1
ATOM 1312 N N . ASN A 1 91 ? 19.494 45.259 14.344 1.00 12.17 97 ASN A N 1
ATOM 1313 C CA . ASN A 1 91 ? 20.319 44.164 14.845 1.00 12.75 97 ASN A CA 1
ATOM 1314 C C . ASN A 1 91 ? 21.508 43.868 13.941 1.00 12.99 97 ASN A C 1
ATOM 1315 O O . ASN A 1 91 ? 22.661 43.845 14.348 1.00 16.75 97 ASN A O 1
ATOM 1326 N N . LEU A 1 92 ? 21.252 43.624 12.655 1.00 10.75 98 LEU A N 1
ATOM 1327 C CA . LEU A 1 92 ? 22.293 43.207 11.717 1.00 9.64 98 LEU A CA 1
ATOM 1328 C C . LEU A 1 92 ? 22.964 44.343 10.979 1.00 8.95 98 LEU A C 1
ATOM 1329 O O . LEU A 1 92 ? 24.022 44.172 10.345 1.00 11.35 98 LEU A O 1
ATOM 1345 N N . LEU A 1 93 ? 22.451 45.546 11.085 1.00 9.44 99 LEU A N 1
ATOM 1346 C CA . LEU A 1 93 ? 23.062 46.777 10.603 1.00 9.38 99 LEU A CA 1
ATOM 1347 C C . LEU A 1 93 ? 23.093 46.827 9.085 1.00 7.80 99 LEU A C 1
ATOM 1348 O O . LEU A 1 93 ? 23.923 47.460 8.466 1.00 8.43 99 LEU A O 1
ATOM 1364 N N . ASP A 1 94 ? 22.101 46.189 8.448 1.00 8.08 100 ASP A N 1
ATOM 1365 C CA . ASP A 1 94 ? 21.817 46.433 7.043 1.00 7.62 100 ASP A CA 1
ATOM 1366 C C . ASP A 1 94 ? 21.311 47.877 6.926 1.00 7.22 100 ASP A C 1
ATOM 1367 O O . ASP A 1 94 ? 20.574 48.385 7.775 1.00 8.15 100 ASP A O 1
ATOM 1376 N N . ASN A 1 95 ? 21.693 48.541 5.843 1.00 6.55 101 ASN A N 1
ATOM 1377 C CA . ASN A 1 95 ? 21.239 49.897 5.507 1.00 6.28 101 ASN A CA 1
ATOM 1378 C C . ASN A 1 95 ? 21.499 50.872 6.645 1.00 6.93 101 ASN A C 1
ATOM 1379 O O . ASN A 1 95 ? 20.664 51.667 7.059 1.00 7.30 101 ASN A O 1
ATOM 1390 N N . ASP A 1 96 ? 22.756 50.764 7.172 1.00 7.48 102 ASP A N 1
ATOM 1391 C CA . ASP A 1 96 ? 23.166 51.538 8.347 1.00 7.26 102 ASP A CA 1
ATOM 1392 C C . ASP A 1 96 ? 23.578 52.946 7.957 1.00 7.16 102 ASP A C 1
ATOM 1393 O O . ASP A 1 96 ? 24.777 53.277 7.883 1.00 8.88 102 ASP A O 1
ATOM 1402 N N . ILE A 1 97 ? 22.594 53.761 7.673 1.00 7.16 103 ILE A N 1
ATOM 1403 C CA . ILE A 1 97 ? 22.820 55.134 7.213 1.00 7.01 103 ILE A CA 1
ATOM 1404 C C . ILE A 1 97 ? 21.657 56.001 7.611 1.00 8.53 103 ILE A C 1
ATOM 1405 O O . ILE A 1 97 ? 20.484 55.602 7.617 1.00 8.14 103 ILE A O 1
ATOM 1421 N N . SER A 1 98 ? 21.958 57.269 7.949 1.00 7.43 104 SER A N 1
ATOM 1422 C CA . SER A 1 98 ? 20.951 58.283 8.221 1.00 8.04 104 SER A CA 1
ATOM 1423 C C . SER A 1 98 ? 21.525 59.627 7.746 1.00 7.93 104 SER A C 1
ATOM 1424 O O . SER A 1 98 ? 22.726 59.852 7.696 1.00 9.15 104 SER A O 1
ATOM 1432 N N . LEU A 1 99 ? 20.598 60.526 7.454 1.00 8.29 105 LEU A N 1
ATOM 1433 C CA . LEU A 1 99 ? 20.927 61.914 7.278 1.00 8.42 105 LEU A CA 1
ATOM 1434 C C . LEU A 1 99 ? 20.511 62.753 8.478 1.00 9.24 105 LEU A C 1
ATOM 1435 O O . LEU A 1 99 ? 19.510 62.398 9.138 1.00 11.47 105 LEU A O 1
ATOM 1451 N N . LEU A 1 100 ? 21.238 63.834 8.744 1.00 8.78 106 LEU A N 1
ATOM 1452 C CA . LEU A 1 100 ? 20.901 64.826 9.751 1.00 9.62 106 LEU A CA 1
ATOM 1453 C C . LEU A 1 100 ? 20.651 66.147 9.029 1.00 9.48 106 LEU A C 1
ATOM 1454 O O . LEU A 1 100 ? 21.560 66.641 8.318 1.00 11.72 106 LEU A O 1
ATOM 1470 N N . LYS A 1 101 ? 19.449 66.673 9.124 1.00 11.29 107 LYS A N 1
ATOM 1471 C CA . LYS A 1 101 ? 19.176 68.024 8.636 1.00 11.54 107 LYS A CA 1
ATOM 1472 C C . LYS A 1 101 ? 19.513 69.018 9.739 1.00 10.73 107 LYS A C 1
ATOM 1473 O O . LYS A 1 101 ? 19.081 68.825 10.892 1.00 13.72 107 LYS A O 1
ATOM 1492 N N . LEU A 1 102 ? 20.236 70.056 9.455 1.00 11.56 108 LEU A N 1
ATOM 1493 C CA . LEU A 1 102 ? 20.677 71.022 10.435 1.00 12.09 108 LEU A CA 1
ATOM 1494 C C . LEU A 1 102 ? 19.709 72.181 10.506 1.00 13.72 108 LEU A C 1
ATOM 1495 O O . LEU A 1 102 ? 19.087 72.573 9.515 1.00 15.15 108 LEU A O 1
ATOM 1511 N N . SER A 1 103 ? 19.618 72.766 11.699 1.00 14.56 109 SER A N 1
ATOM 1512 C CA . SER A 1 103 ? 18.682 73.880 11.895 1.00 15.88 109 SER A CA 1
ATOM 1513 C C . SER A 1 103 ? 19.121 75.149 11.201 1.00 16.69 109 SER A C 1
ATOM 1514 O O . SER A 1 103 ? 18.273 76.041 11.007 1.00 18.54 109 SER A O 1
ATOM 1521 N N . GLY A 1 104 ? 20.394 75.250 10.867 1.00 16.37 110 GLY A N 1
ATOM 1522 C CA . GLY A 1 104 ? 20.835 76.330 10.001 1.00 17.31 110 GLY A CA 1
ATOM 1523 C C . GLY A 1 104 ? 21.974 75.839 9.129 1.00 16.65 110 GLY A C 1
ATOM 1524 O O . GLY A 1 104 ? 22.417 74.713 9.322 1.00 18.89 110 GLY A O 1
ATOM 1528 N N . SER A 1 105 ? 22.382 76.663 8.176 1.00 17.06 111 SER A N 1
ATOM 1529 C CA . SER A 1 105 ? 23.396 76.237 7.232 1.00 16.95 111 SER A CA 1
ATOM 1530 C C . SER A 1 105 ? 24.793 76.410 7.785 1.00 16.73 111 SER A C 1
ATOM 1531 O O . SER A 1 105 ? 25.058 77.405 8.459 1.00 19.86 111 SER A O 1
ATOM 1538 N N . LEU A 1 106 ? 25.694 75.500 7.471 1.00 16.39 112 LEU A N 1
ATOM 1539 C CA . LEU A 1 106 ? 27.121 75.612 7.719 1.00 15.61 112 LEU A CA 1
ATOM 1540 C C . LEU A 1 106 ? 27.622 76.740 6.813 1.00 15.86 112 LEU A C 1
ATOM 1541 O O . LEU A 1 106 ? 27.107 76.955 5.721 1.00 17.55 112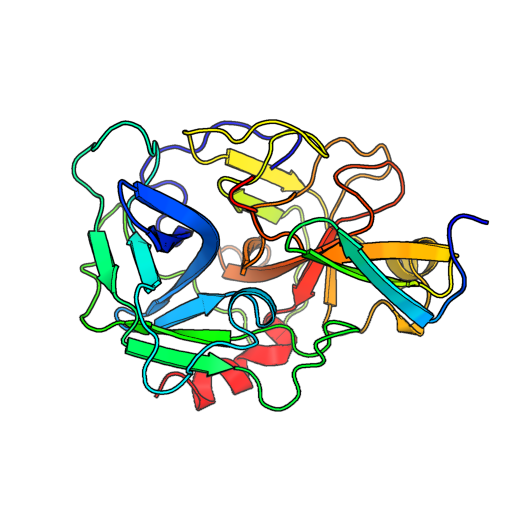 LEU A O 1
ATOM 1557 N N . THR A 1 107 ? 28.668 77.363 7.317 1.00 17.43 113 THR A N 1
ATOM 1558 C CA . THR A 1 107 ? 29.448 78.329 6.574 1.00 18.27 113 THR A CA 1
ATOM 1559 C C . THR A 1 107 ? 30.702 77.653 6.054 1.00 17.02 113 THR A C 1
ATOM 1560 O O . THR A 1 107 ? 31.524 77.241 6.875 1.00 19.71 113 THR A O 1
ATOM 1570 N N . PHE A 1 108 ? 30.884 77.522 4.745 1.00 15.32 114 PHE A N 1
ATOM 1571 C CA . PHE A 1 108 ? 32.075 76.804 4.245 1.00 15.97 114 PHE A CA 1
ATOM 1572 C C . PHE A 1 108 ? 33.305 77.719 4.191 1.00 16.98 114 PHE A C 1
ATOM 1573 O O . PHE A 1 108 ? 33.274 78.897 3.895 1.00 19.37 114 PHE A O 1
ATOM 1590 N N . ASN A 1 109 ? 34.445 77.106 4.491 1.00 15.72 115 ASN A N 1
ATOM 1591 C CA . ASN A 1 109 ? 35.710 77.863 4.537 1.00 15.55 115 ASN A CA 1
ATOM 1592 C C . ASN A 1 109 ? 36.811 76.831 4.473 1.00 14.61 115 ASN A C 1
ATOM 1593 O O . ASN A 1 109 ? 36.524 75.670 4.149 1.00 15.45 115 ASN A O 1
ATOM 1604 N N . ASP A 1 110 ? 38.051 77.196 4.775 1.00 15.82 116 ASP A N 1
ATOM 1605 C CA . ASP A 1 110 ? 39.116 76.226 4.546 1.00 17.52 116 ASP A CA 1
ATOM 1606 C C . ASP A 1 110 ? 39.009 75.014 5.469 1.00 16.65 116 ASP A C 1
ATOM 1607 O O . ASP A 1 110 ? 39.505 73.909 5.205 1.00 18.50 116 ASP A O 1
ATOM 1616 N N . ASN A 1 111 ? 38.340 75.226 6.582 1.00 15.06 117 ASN A N 1
ATOM 1617 C CA . ASN A 1 111 ? 38.273 74.219 7.612 1.00 14.49 117 ASN A CA 1
ATOM 1618 C C . ASN A 1 111 ? 36.944 73.447 7.709 1.00 13.16 117 ASN A C 1
ATOM 1619 O O . ASN A 1 111 ? 36.813 72.551 8.548 1.00 13.90 117 ASN A O 1
ATOM 1630 N N . VAL A 1 112 ? 36.002 73.847 6.884 1.00 13.27 118 VAL A N 1
ATOM 1631 C CA . VAL A 1 112 ? 34.615 73.387 6.889 1.00 13.54 118 VAL A CA 1
ATOM 1632 C C . VAL A 1 112 ? 34.151 73.272 5.441 1.00 12.57 118 VAL A C 1
ATOM 1633 O O . VAL A 1 112 ? 33.950 74.277 4.775 1.00 14.41 118 VAL A O 1
ATOM 1646 N N . ALA A 1 113 ? 33.907 72.065 4.939 1.00 12.46 119 ALA A N 1
ATOM 1647 C CA . ALA A 1 113 ? 33.584 71.802 3.563 1.00 12.05 119 ALA A CA 1
ATOM 1648 C C . ALA A 1 113 ? 32.962 70.430 3.347 1.00 11.50 119 ALA A C 1
ATOM 1649 O O . ALA A 1 113 ? 33.276 69.527 4.141 1.00 11.77 119 ALA A O 1
ATOM 1656 N N . PRO A 1 114 ? 32.125 70.285 2.331 1.00 11.60 120 PRO A N 1
ATOM 1657 C CA . PRO A 1 114 ? 31.566 68.942 2.052 1.00 11.14 120 PRO A CA 1
ATOM 1658 C C . PRO A 1 114 ? 32.632 67.964 1.555 1.00 10.76 120 PRO A C 1
ATOM 1659 O O . PRO A 1 114 ? 33.663 68.335 0.999 1.00 13.63 120 PRO A O 1
ATOM 1670 N N . ILE A 1 115 ? 32.351 66.691 1.746 1.00 10.68 121 ILE A N 1
ATOM 1671 C CA . ILE A 1 115 ? 33.024 65.575 1.062 1.00 10.54 121 ILE A CA 1
ATOM 1672 C C . ILE A 1 115 ? 32.127 65.079 -0.075 1.00 9.74 121 ILE A C 1
ATOM 1673 O O . ILE A 1 115 ? 30.939 64.870 0.132 1.00 11.75 121 ILE A O 1
ATOM 1689 N N . ALA A 1 116 ? 32.711 64.901 -1.252 1.00 10.37 122 ALA A N 1
ATOM 1690 C CA . ALA A 1 116 ? 31.988 64.390 -2.408 1.00 11.11 122 ALA A CA 1
ATOM 1691 C C . ALA A 1 116 ? 31.539 62.948 -2.208 1.00 10.47 122 ALA A C 1
ATOM 1692 O O . ALA A 1 116 ? 32.228 62.163 -1.569 1.00 11.03 122 ALA A O 1
ATOM 1699 N N . LEU A 1 117 ? 30.384 62.610 -2.772 1.00 10.33 123 LEU A N 1
ATOM 1700 C CA . LEU A 1 117 ? 29.976 61.221 -2.902 1.00 10.98 123 LEU A CA 1
ATOM 1701 C C . LEU A 1 117 ? 30.666 60.568 -4.084 1.00 11.17 123 LEU A C 1
ATOM 1702 O O . LEU A 1 117 ? 30.967 61.236 -5.070 1.00 13.72 123 LEU A O 1
ATOM 1718 N N . PRO A 1 118 ? 30.791 59.252 -4.075 1.00 11.27 124 PRO A N 1
ATOM 1719 C CA . PRO A 1 118 ? 31.160 58.539 -5.297 1.00 12.19 124 PRO A CA 1
ATOM 1720 C C . PRO A 1 118 ? 29.925 58.528 -6.188 1.00 11.65 124 PRO A C 1
ATOM 1721 O O . PRO A 1 118 ? 28.816 58.819 -5.786 1.00 10.92 124 PRO A O 1
ATOM 1732 N N . GLU A 1 119 ? 30.126 58.057 -7.415 1.00 11.71 125 GLU A N 1
ATOM 1733 C CA . GLU A 1 119 ? 29.021 57.656 -8.244 1.00 13.62 125 GLU A CA 1
ATOM 1734 C C . GLU A 1 119 ? 28.409 56.368 -7.687 1.00 12.15 125 GLU A C 1
ATOM 1735 O O . GLU A 1 119 ? 29.127 55.544 -7.121 1.00 11.04 125 GLU A O 1
ATOM 1747 N N . GLN A 1 120 ? 27.092 56.221 -7.849 1.00 11.24 126 GLN A N 1
ATOM 1748 C CA . GLN A 1 120 ? 26.443 54.996 -7.432 1.00 10.42 126 GLN A CA 1
ATOM 1749 C C . GLN A 1 120 ? 27.163 53.818 -8.087 1.00 9.73 126 GLN A C 1
ATOM 1750 O O . GLN A 1 120 ? 27.414 53.858 -9.272 1.00 12.17 126 GLN A O 1
ATOM 1764 N N . GLY A 1 121 ? 27.441 52.794 -7.285 1.00 10.50 127 GLY A N 1
ATOM 1765 C CA . GLY A 1 121 ? 28.076 51.622 -7.829 1.00 13.18 127 GLY A CA 1
ATOM 1766 C C . GLY A 1 121 ? 29.585 51.653 -7.959 1.00 12.16 127 GLY A C 1
ATOM 1767 O O . GLY A 1 121 ? 30.158 50.613 -8.286 1.00 17.28 127 GLY A O 1
ATOM 1771 N N . HIS A 1 122 ? 30.227 52.806 -7.693 1.00 10.90 128 HIS A N 1
ATOM 1772 C CA . HIS A 1 122 ? 31.694 52.801 -7.805 1.00 10.25 128 HIS A CA 1
ATOM 1773 C C . HIS A 1 122 ? 32.311 51.831 -6.809 1.00 10.76 128 HIS A C 1
ATOM 1774 O O . HIS A 1 122 ? 31.895 51.804 -5.651 1.00 12.51 128 HIS A O 1
ATOM 1787 N N . THR A 1 123 ? 33.351 51.120 -7.234 1.00 11.00 129 THR A N 1
ATOM 1788 C CA . THR A 1 123 ? 34.133 50.266 -6.360 1.00 10.33 129 THR A CA 1
ATOM 1789 C C . THR A 1 123 ? 35.341 50.977 -5.794 1.00 8.96 129 THR A C 1
ATOM 1790 O O . THR A 1 123 ? 36.312 51.252 -6.504 1.00 11.03 129 THR A O 1
ATOM 1800 N N . ALA A 1 124 ? 35.301 51.361 -4.520 1.00 9.09 130 ALA A N 1
ATOM 1801 C CA . ALA A 1 124 ? 36.451 51.992 -3.886 1.00 10.23 130 ALA A CA 1
ATOM 1802 C C . ALA A 1 124 ? 37.624 51.037 -3.848 1.00 10.09 130 ALA A C 1
ATOM 1803 O O . ALA A 1 124 ? 37.437 49.836 -3.716 1.00 12.36 130 ALA A O 1
ATOM 1810 N N . THR A 1 125 ? 38.832 51.546 -3.937 1.00 10.47 131 THR A N 1
ATOM 1811 C CA . THR A 1 125 ? 40.042 50.734 -3.805 1.00 12.02 131 THR A CA 1
ATOM 1812 C C . THR A 1 125 ? 41.192 51.630 -3.329 1.00 12.28 131 THR A C 1
ATOM 1813 O O . THR A 1 125 ? 41.086 52.860 -3.178 1.00 13.20 131 THR A O 1
ATOM 1823 N N . GLY A 1 126 ? 42.324 51.016 -3.073 1.00 15.30 134 GLY A N 1
ATOM 1824 C CA . GLY A 1 126 ? 43.484 51.644 -2.500 1.00 14.27 134 GLY A CA 1
ATOM 1825 C C . GLY A 1 126 ? 43.326 51.752 -0.976 1.00 12.86 134 GLY A C 1
ATOM 1826 O O . GLY A 1 126 ? 42.374 51.313 -0.381 1.00 15.20 134 GLY A O 1
ATOM 1830 N N . ASP A 1 127 ? 44.360 52.308 -0.397 1.00 10.70 135 ASP A N 1
ATOM 1831 C CA . ASP A 1 127 ? 44.360 52.680 1.020 1.00 9.17 135 ASP A CA 1
ATOM 1832 C C . ASP A 1 127 ? 43.335 53.812 1.208 1.00 7.85 135 ASP A C 1
ATOM 1833 O O . ASP A 1 127 ? 43.227 54.696 0.367 1.00 9.78 135 ASP A O 1
ATOM 1842 N N . VAL A 1 128 ? 42.680 53.745 2.343 1.00 8.51 136 VAL A N 1
ATOM 1843 C CA . VAL A 1 128 ? 41.655 54.731 2.702 1.00 8.76 136 VAL A CA 1
ATOM 1844 C C . VAL A 1 128 ? 41.957 55.320 4.065 1.00 8.89 136 VAL A C 1
ATOM 1845 O O . VAL A 1 128 ? 42.792 54.770 4.809 1.00 9.33 136 VAL A O 1
ATOM 1858 N N . ILE A 1 129 ? 41.346 56.462 4.344 1.00 8.11 137 ILE A N 1
ATOM 1859 C CA . ILE A 1 129 ? 41.612 57.185 5.602 1.00 8.42 137 ILE A CA 1
ATOM 1860 C C . ILE A 1 129 ? 40.336 57.284 6.413 1.00 7.50 137 ILE A C 1
ATOM 1861 O O . ILE A 1 129 ? 39.309 57.798 5.944 1.00 7.86 137 ILE A O 1
ATOM 1877 N N . VAL A 1 130 ? 40.422 56.793 7.642 1.00 7.25 138 VAL A N 1
ATOM 1878 C CA . VAL A 1 130 ? 39.304 56.804 8.596 1.00 7.40 138 VAL A CA 1
ATOM 1879 C C . VAL A 1 130 ? 39.631 57.802 9.704 1.00 7.53 138 VAL A C 1
ATOM 1880 O O . VAL A 1 130 ? 40.784 57.756 10.199 1.00 8.88 138 VAL A O 1
ATOM 1893 N N . THR A 1 131 ? 38.685 58.654 10.085 1.00 8.19 139 THR A N 1
ATOM 1894 C CA . THR A 1 131 ? 38.924 59.705 11.064 1.00 8.85 139 THR A CA 1
ATOM 1895 C C . THR A 1 131 ? 37.853 59.755 12.129 1.00 9.07 139 THR A C 1
ATOM 1896 O O . THR A 1 131 ? 36.699 59.336 11.885 1.00 9.38 139 THR A O 1
ATOM 1906 N N . GLY A 1 132 ? 38.241 60.198 13.318 1.00 8.90 140 GLY A N 1
ATOM 1907 C CA . GLY A 1 132 ? 37.276 60.369 14.391 1.00 9.16 140 GLY A CA 1
ATOM 1908 C C . GLY A 1 132 ? 37.909 60.587 15.731 1.00 9.16 140 GLY A C 1
ATOM 1909 O O . GLY A 1 132 ? 39.114 60.608 15.896 1.00 10.80 140 GLY A O 1
ATOM 1913 N N . TRP A 1 133 ? 37.030 60.774 16.727 1.00 9.81 141 TRP A N 1
ATOM 1914 C CA . TRP A 1 133 ? 37.387 61.006 18.110 1.00 9.79 141 TRP A CA 1
ATOM 1915 C C . TRP A 1 133 ? 37.080 59.786 18.977 1.00 10.49 141 TRP A C 1
ATOM 1916 O O . TRP A 1 133 ? 36.955 59.918 20.212 1.00 13.55 141 TRP A O 1
ATOM 1937 N N . GLY A 1 134 ? 36.949 58.623 18.343 1.00 11.40 142 GLY A N 1
ATOM 1938 C CA . GLY A 1 134 ? 36.786 57.384 19.058 1.00 11.36 142 GLY A CA 1
ATOM 1939 C C . GLY A 1 134 ? 37.932 56.999 19.942 1.00 11.81 142 GLY A C 1
ATOM 1940 O O . GLY A 1 134 ? 38.992 57.612 19.903 1.00 12.77 142 GLY A O 1
ATOM 1944 N N . THR A 1 135 ? 37.766 55.929 20.712 1.00 12.99 143 THR A N 1
ATOM 1945 C CA . THR A 1 135 ? 38.842 55.461 21.593 1.00 13.21 143 THR A CA 1
ATOM 1946 C C . THR A 1 135 ? 40.068 55.022 20.795 1.00 13.44 143 THR A C 1
ATOM 1947 O O . THR A 1 135 ? 40.019 54.577 19.638 1.00 12.37 143 THR A O 1
ATOM 1957 N N . THR A 1 136 ? 41.216 55.144 21.457 1.00 13.47 144 THR A N 1
ATOM 1958 C CA . THR A 1 136 ? 42.484 54.852 20.808 1.00 13.75 144 THR A CA 1
ATOM 1959 C C . THR A 1 136 ? 42.981 53.439 21.025 1.00 13.69 144 THR A C 1
ATOM 1960 O O . THR A 1 136 ? 44.034 53.030 20.559 1.00 16.95 144 THR A O 1
ATOM 1970 N N . SER A 1 137 ? 42.239 52.633 21.762 1.00 15.52 145 SER A N 1
ATOM 1971 C CA . SER A 1 137 ? 42.421 51.219 21.915 1.00 16.75 145 SER A CA 1
ATOM 1972 C C . SER A 1 137 ? 41.065 50.621 22.283 1.00 16.60 145 SER A C 1
ATOM 1973 O O . SER A 1 137 ? 40.181 51.333 22.769 1.00 16.19 145 SER A O 1
ATOM 1980 N N . GLU A 1 138 ? 40.875 49.341 22.079 1.00 17.05 146 GLU A N 1
ATOM 1981 C CA . GLU A 1 138 ? 39.605 48.743 22.479 1.00 18.41 146 GLU A CA 1
ATOM 1982 C C . GLU A 1 138 ? 39.355 48.887 23.977 1.00 18.71 146 GLU A C 1
ATOM 1983 O O . GLU A 1 138 ? 40.230 48.470 24.746 1.00 21.89 146 GLU A O 1
ATOM 1995 N N . GLY A 1 139 ? 38.209 49.454 24.361 1.00 18.72 147 GLY A N 1
ATOM 1996 C CA . GLY A 1 139 ? 37.985 49.573 25.787 1.00 19.69 147 GLY A CA 1
ATOM 1997 C C . GLY A 1 139 ? 38.822 50.653 26.427 1.00 20.78 147 GLY A C 1
ATOM 1998 O O . GLY A 1 139 ? 38.894 50.680 27.663 1.00 22.43 147 GLY A O 1
ATOM 2002 N N . GLY A 1 140 ? 39.417 51.527 25.645 1.00 22.92 148 GLY A N 1
ATOM 2003 C CA . GLY A 1 140 ? 40.381 52.520 26.030 1.00 20.90 148 GLY A CA 1
ATOM 2004 C C . GLY A 1 140 ? 39.925 53.935 26.229 1.00 20.54 148 GLY A C 1
ATOM 2005 O O . GLY A 1 140 ? 38.765 54.168 26.520 1.00 22.41 148 GLY A O 1
ATOM 2009 N N . ASN A 1 141 ? 40.818 54.906 26.103 1.00 21.33 149 ASN A N 1
ATOM 2010 C CA . ASN A 1 141 ? 40.520 56.304 26.346 1.00 23.32 149 ASN A CA 1
ATOM 2011 C C . ASN A 1 141 ? 40.235 57.064 25.061 1.00 20.22 149 ASN A C 1
ATOM 2012 O O . ASN A 1 141 ? 40.641 56.618 23.954 1.00 19.83 149 ASN A O 1
ATOM 2023 N N . THR A 1 142 ? 39.546 58.181 25.188 1.00 21.05 151 THR A N 1
ATOM 2024 C CA . THR A 1 142 ? 39.170 58.976 24.018 1.00 22.52 151 THR A CA 1
ATOM 2025 C C . THR A 1 142 ? 40.010 60.243 23.958 1.00 22.19 151 THR A C 1
ATOM 2026 O O . THR A 1 142 ? 40.202 60.925 24.976 1.00 26.09 151 THR A O 1
ATOM 2036 N N . PRO A 1 143 ? 40.505 60.531 22.752 1.00 20.15 152 PRO A N 1
ATOM 2037 C CA . PRO A 1 143 ? 41.468 61.632 22.542 1.00 19.71 152 PRO A CA 1
ATOM 2038 C C . PRO A 1 143 ? 40.711 62.925 22.385 1.00 20.03 152 PRO A C 1
ATOM 2039 O O . PRO A 1 143 ? 39.569 62.940 21.879 1.00 23.15 152 PRO A O 1
ATOM 2050 N N . ASP A 1 144 ? 41.338 64.024 22.807 1.00 19.97 153 ASP A N 1
ATOM 2051 C CA . ASP A 1 144 ? 40.685 65.308 22.519 1.00 21.75 153 ASP A CA 1
ATOM 2052 C C . ASP A 1 144 ? 40.986 65.745 21.079 1.00 20.93 153 ASP A C 1
ATOM 2053 O O . ASP A 1 144 ? 40.133 66.483 20.570 1.00 17.57 153 ASP A O 1
ATOM 2062 N N . VAL A 1 145 ? 42.109 65.266 20.502 1.00 17.78 154 VAL A N 1
ATOM 2063 C CA . VAL A 1 145 ? 42.501 65.624 19.143 1.00 16.00 154 VAL A CA 1
ATOM 2064 C C . VAL A 1 145 ? 42.044 64.584 18.129 1.00 12.40 154 VAL A C 1
ATOM 2065 O O . VAL A 1 145 ? 42.326 63.400 18.333 1.00 12.75 154 VAL A O 1
ATOM 2078 N N . LEU A 1 146 ? 41.368 65.050 17.093 1.00 10.88 155 LEU A N 1
ATOM 2079 C CA . LEU A 1 146 ? 40.899 64.245 15.979 1.00 10.90 155 LEU A CA 1
ATOM 2080 C C . LEU A 1 146 ? 42.032 63.351 15.495 1.00 10.44 155 LEU A C 1
ATOM 2081 O O . LEU A 1 146 ? 43.143 63.840 15.284 1.00 11.24 155 LEU A O 1
ATOM 2097 N N . GLN A 1 147 ? 41.763 62.069 15.313 1.00 9.92 156 GLN A N 1
ATOM 2098 C CA . GLN A 1 147 ? 42.708 61.124 14.803 1.00 9.79 156 GLN A CA 1
ATOM 2099 C C . GLN A 1 147 ? 42.388 60.672 13.409 1.00 9.07 156 GLN A C 1
ATOM 2100 O O . GLN A 1 147 ? 41.229 60.651 12.997 1.00 9.68 156 GLN A O 1
ATOM 2114 N N . LYS A 1 148 ? 43.431 60.318 12.664 1.00 9.48 157 LYS A N 1
ATOM 2115 C CA . LYS A 1 148 ? 43.367 59.718 11.364 1.00 9.37 157 LYS A CA 1
ATOM 2116 C C . LYS A 1 148 ? 44.140 58.405 11.330 1.00 9.43 157 LYS A C 1
ATOM 2117 O O . LYS A 1 148 ? 45.211 58.282 11.956 1.00 11.11 157 LYS A O 1
ATOM 2136 N N . VAL A 1 149 ? 43.691 57.454 10.545 1.00 9.26 158 VAL A N 1
ATOM 2137 C CA . VAL A 1 149 ? 44.426 56.239 10.270 1.00 8.90 158 VAL A CA 1
ATOM 2138 C C . VAL A 1 149 ? 44.236 55.798 8.836 1.00 8.24 158 VAL A C 1
ATOM 2139 O O . VAL A 1 149 ? 43.125 55.971 8.279 1.00 9.41 158 VAL A O 1
ATOM 2152 N N . THR A 1 150 ? 45.276 55.296 8.249 1.00 8.76 159 THR A N 1
ATOM 2153 C CA . THR A 1 150 ? 45.236 54.705 6.901 1.00 9.54 159 THR A CA 1
ATOM 2154 C C . THR A 1 150 ? 45.126 53.198 7.039 1.00 8.88 159 THR A C 1
ATOM 2155 O O . THR A 1 150 ? 45.857 52.583 7.805 1.00 10.00 159 THR A O 1
ATOM 2165 N N . VAL A 1 151 ? 44.190 52.629 6.264 1.00 8.69 160 VAL A N 1
ATOM 2166 C CA . VAL A 1 151 ? 43.998 51.202 6.289 1.00 8.19 160 VAL A CA 1
ATOM 2167 C C . VAL A 1 151 ? 43.652 50.773 4.851 1.00 7.62 160 VAL A C 1
ATOM 2168 O O . VAL A 1 151 ? 43.097 51.568 4.072 1.00 8.42 160 VAL A O 1
ATOM 2181 N N . PRO A 1 152 ? 43.975 49.529 4.521 1.00 8.01 161 PRO A N 1
ATOM 2182 C CA . PRO A 1 152 ? 43.539 48.977 3.247 1.00 6.93 161 PRO A CA 1
ATOM 2183 C C . PRO A 1 152 ? 42.112 48.433 3.356 1.00 8.17 161 PRO A C 1
ATOM 2184 O O . PRO A 1 152 ? 41.651 48.020 4.396 1.00 8.75 161 PRO A O 1
ATOM 2195 N N . LEU A 1 153 ? 41.447 48.387 2.206 1.00 7.73 162 LEU A N 1
ATOM 2196 C CA . LEU A 1 153 ? 40.165 47.705 2.111 1.00 7.58 162 LEU A CA 1
ATOM 2197 C C . LEU A 1 153 ? 40.386 46.205 2.034 1.00 7.06 162 LEU A C 1
ATOM 2198 O O . LEU A 1 153 ? 41.398 45.748 1.500 1.00 8.78 162 LEU A O 1
ATOM 2214 N N . VAL A 1 154 ? 39.446 45.446 2.557 1.00 7.61 163 VAL A N 1
ATOM 2215 C CA . VAL A 1 154 ? 39.438 43.994 2.581 1.00 7.58 163 VAL A CA 1
ATOM 2216 C C . VAL A 1 154 ? 38.236 43.555 1.801 1.00 7.49 163 VAL A C 1
ATOM 2217 O O . VAL A 1 154 ? 37.125 43.984 2.114 1.00 9.00 163 VAL A O 1
ATOM 2230 N N . SER A 1 155 ? 38.344 42.693 0.818 1.00 7.73 164 SER A N 1
ATOM 2231 C CA . SER A 1 155 ? 37.195 42.266 -0.003 1.00 7.40 164 SER A CA 1
ATOM 2232 C C . SER A 1 155 ? 36.124 41.654 0.901 1.00 6.71 164 SER A C 1
ATOM 2233 O O . SER A 1 155 ? 36.356 41.074 1.966 1.00 7.82 164 SER A O 1
ATOM 2240 N N . ASP A 1 156 ? 34.885 41.759 0.387 1.00 7.26 165 ASP A N 1
ATOM 2241 C CA . ASP A 1 156 ? 33.768 41.161 1.100 1.00 7.16 165 ASP A CA 1
ATOM 2242 C C . ASP A 1 156 ? 34.002 39.684 1.314 1.00 7.36 165 ASP A C 1
ATOM 2243 O O . ASP A 1 156 ? 33.727 39.156 2.397 1.00 8.32 165 ASP A O 1
ATOM 2252 N N . GLU A 1 157 ? 34.507 38.965 0.308 1.00 8.23 166 GLU A N 1
ATOM 2253 C CA . GLU A 1 157 ? 34.706 37.529 0.463 1.00 8.55 166 GLU A CA 1
ATOM 2254 C C . GLU A 1 157 ? 35.771 37.202 1.513 1.00 7.96 166 GLU A C 1
ATOM 2255 O O . GLU A 1 157 ? 35.631 36.245 2.305 1.00 10.26 166 GLU A O 1
ATOM 2267 N N . ASP A 1 158 ? 36.872 37.946 1.522 1.00 8.21 167 ASP A N 1
ATOM 2268 C CA . ASP A 1 158 ? 37.886 37.746 2.537 1.00 8.72 167 ASP A CA 1
ATOM 2269 C C . ASP A 1 158 ? 37.315 38.086 3.916 1.00 8.88 167 ASP A C 1
ATOM 2270 O O . ASP A 1 158 ? 37.558 37.361 4.880 1.00 10.36 167 ASP A O 1
ATOM 2279 N N . CYS A 1 159 ? 36.544 39.169 4.017 1.00 8.76 168 CYS A N 1
ATOM 2280 C CA . CYS A 1 159 ? 35.949 39.560 5.302 1.00 9.28 168 CYS A CA 1
ATOM 2281 C C . CYS A 1 159 ? 34.960 38.557 5.851 1.00 8.48 168 CYS A C 1
ATOM 2282 O O . CYS A 1 159 ? 34.822 38.349 7.059 1.00 9.81 168 CYS A O 1
ATOM 2289 N N . ARG A 1 160 ? 34.248 37.885 4.948 1.00 8.56 169 ARG A N 1
ATOM 2290 C CA . ARG A 1 160 ? 33.276 36.851 5.316 1.00 8.64 169 ARG A CA 1
ATOM 2291 C C . ARG A 1 160 ? 33.926 35.651 5.962 1.00 9.12 169 ARG A C 1
ATOM 2292 O O . ARG A 1 160 ? 33.268 34.981 6.775 1.00 10.94 169 ARG A O 1
ATOM 2313 N N . ALA A 1 161 ? 35.206 35.385 5.679 1.00 10.41 170 ALA A N 1
ATOM 2314 C CA . ALA A 1 161 ? 35.881 34.322 6.452 1.00 12.18 170 ALA A CA 1
ATOM 2315 C C . ALA A 1 161 ? 35.968 34.704 7.922 1.00 12.17 170 ALA A C 1
ATOM 2316 O O . ALA A 1 161 ? 36.017 33.813 8.767 1.00 16.12 170 ALA A O 1
ATOM 2323 N N . ASP A 1 162 ? 36.002 35.986 8.276 1.00 11.53 171 ASP A N 1
ATOM 2324 C CA . ASP A 1 162 ? 36.121 36.396 9.653 1.00 11.63 171 ASP A CA 1
ATOM 2325 C C . ASP A 1 162 ? 34.770 36.438 10.354 1.00 12.23 171 ASP A C 1
ATOM 2326 O O . ASP A 1 162 ? 34.574 36.055 11.516 1.00 15.22 171 ASP A O 1
ATOM 2335 N N . TYR A 1 163 ? 33.770 36.944 9.629 1.00 10.95 172 TYR A N 1
ATOM 2336 C CA . TYR A 1 163 ? 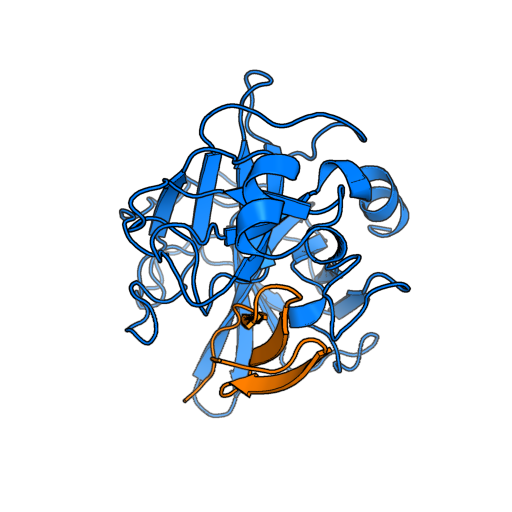32.502 37.318 10.261 1.00 10.42 172 TYR A CA 1
ATOM 2337 C C . TYR A 1 163 ? 31.318 36.476 9.853 1.00 10.53 172 TYR A C 1
ATOM 2338 O O . TYR A 1 163 ? 30.293 36.462 10.547 1.00 13.83 172 TYR A O 1
ATOM 2355 N N . GLY A 1 164 ? 31.456 35.699 8.778 1.00 11.33 173 GLY A N 1
ATOM 2356 C CA . GLY A 1 164 ? 30.357 34.911 8.256 1.00 11.36 173 GLY A CA 1
ATOM 2357 C C . GLY A 1 164 ? 29.794 35.454 6.980 1.00 10.51 173 GLY A C 1
ATOM 2358 O O . GLY A 1 164 ? 29.702 36.651 6.774 1.00 10.97 173 GLY A O 1
ATOM 2362 N N . ALA A 1 165 A 29.410 34.539 6.091 1.00 11.06 173 ALA A N 1
ATOM 2363 C CA . ALA A 1 165 A 28.935 34.923 4.759 1.00 11.33 173 ALA A CA 1
ATOM 2364 C C . ALA A 1 165 A 27.831 35.939 4.746 1.00 11.61 173 ALA A C 1
ATOM 2365 O O . ALA A 1 165 A 27.920 36.950 4.050 1.00 14.11 173 ALA A O 1
ATOM 2372 N N . ASP A 1 166 ? 26.756 35.666 5.497 1.00 12.69 174 ASP A N 1
ATOM 2373 C CA . ASP A 1 166 ? 25.577 36.513 5.417 1.00 13.99 174 ASP A CA 1
ATOM 2374 C C . ASP A 1 166 ? 25.650 37.714 6.334 1.00 12.47 174 ASP A C 1
ATOM 2375 O O . ASP A 1 166 ? 24.828 38.621 6.261 1.00 13.97 174 ASP A O 1
ATOM 2384 N N . GLU A 1 167 ? 26.698 37.753 7.163 1.00 10.85 175 GLU A N 1
ATOM 2385 C CA . GLU 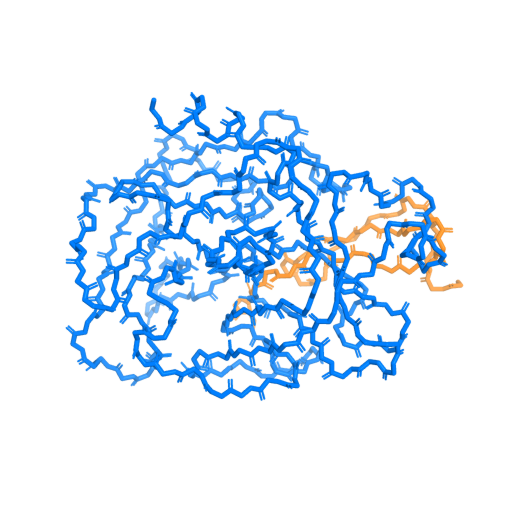A 1 167 ? 26.921 38.871 8.090 1.00 9.66 175 GLU A CA 1
ATOM 2386 C C . GLU A 1 167 ? 27.516 40.092 7.402 1.00 9.31 175 GLU A C 1
ATOM 2387 O O . GLU A 1 167 ? 27.274 41.216 7.799 1.00 9.21 175 GLU A O 1
ATOM 2399 N N . ILE A 1 168 ? 28.338 39.828 6.399 1.00 8.47 176 ILE A N 1
ATOM 2400 C CA . ILE A 1 168 ? 28.901 40.880 5.562 1.00 7.54 176 ILE A CA 1
ATOM 2401 C C . ILE A 1 168 ? 28.074 40.957 4.298 1.00 7.14 176 ILE A C 1
ATOM 2402 O O . ILE A 1 168 ? 28.134 40.059 3.461 1.00 8.61 176 ILE A O 1
ATOM 2418 N N . LEU A 1 169 ? 27.302 42.030 4.160 1.00 7.35 177 LEU A N 1
ATOM 2419 C CA . LEU A 1 169 ? 26.545 42.228 2.930 1.00 7.37 177 LEU A CA 1
ATOM 2420 C C . LEU A 1 169 ? 27.398 42.944 1.906 1.00 6.63 177 LEU A C 1
ATOM 2421 O O . LEU A 1 169 ? 28.362 43.600 2.237 1.00 7.64 177 LEU A O 1
ATOM 2437 N N . ASP A 1 170 ? 27.013 42.808 0.632 1.00 7.02 178 ASP A N 1
ATOM 2438 C CA . ASP A 1 170 ? 27.774 43.520 -0.389 1.00 6.89 178 ASP A CA 1
ATOM 2439 C C . ASP A 1 170 ? 27.817 45.025 -0.141 1.00 6.74 178 ASP A C 1
ATOM 2440 O O . ASP A 1 170 ? 28.808 45.658 -0.468 1.00 7.28 178 ASP A O 1
ATOM 2449 N N . SER A 1 171 ? 26.730 45.539 0.414 1.00 6.69 179 SER A N 1
ATOM 2450 C CA . SER A 1 171 ? 26.635 46.946 0.727 1.00 6.41 179 SER A CA 1
ATOM 2451 C C . SER A 1 171 ? 27.409 47.377 1.988 1.00 5.61 179 SER A C 1
ATOM 2452 O O . SER A 1 171 ? 27.277 48.533 2.390 1.00 6.69 179 SER A O 1
ATOM 2459 N N . MET A 1 172 ? 28.207 46.499 2.512 1.00 6.48 180 MET A N 1
ATOM 2460 C CA . MET A 1 172 ? 29.178 46.796 3.569 1.00 6.61 180 MET A CA 1
ATOM 2461 C C . MET A 1 172 ? 30.580 46.774 2.930 1.00 6.70 180 MET A C 1
ATOM 2462 O O . MET A 1 172 ? 30.800 46.068 1.943 1.00 8.62 180 MET A O 1
ATOM 2476 N N . ILE A 1 173 ? 31.510 47.487 3.552 1.00 7.15 181 ILE A N 1
ATOM 2477 C CA . ILE A 1 173 ? 32.900 47.441 3.116 1.00 8.82 181 ILE A CA 1
ATOM 2478 C C . ILE A 1 173 ? 33.743 47.257 4.366 1.00 8.77 181 ILE A C 1
ATOM 2479 O O . ILE A 1 173 ? 33.466 47.851 5.412 1.00 8.90 181 ILE A O 1
ATOM 2495 N N . CYS A 1 174 ? 34.744 46.387 4.281 1.00 8.33 182 CYS A N 1
ATOM 2496 C CA . CYS A 1 174 ? 35.655 46.064 5.355 1.00 8.64 182 CYS A CA 1
ATOM 2497 C C . CYS A 1 174 ? 37.022 46.737 5.168 1.00 7.83 182 CYS A C 1
ATOM 2498 O O . CYS A 1 174 ? 37.453 46.903 4.031 1.00 7.76 182 CYS A O 1
ATOM 2505 N N . ALA A 1 175 ? 37.660 47.152 6.268 1.00 7.00 183 ALA A N 1
ATOM 2506 C CA . ALA A 1 175 ? 38.971 47.750 6.197 1.00 7.42 183 ALA A CA 1
ATOM 2507 C C . ALA A 1 175 ? 39.780 47.416 7.433 1.00 7.60 183 ALA A C 1
ATOM 2508 O O . ALA A 1 175 ? 39.263 47.496 8.550 1.00 8.84 183 ALA A O 1
ATOM 2515 N N . GLY A 1 176 ? 41.049 47.086 7.243 1.00 7.42 184 GLY A N 1
ATOM 2516 C CA . GLY A 1 176 ? 41.948 46.773 8.352 1.00 8.07 184 GLY A CA 1
ATOM 2517 C C . GLY A 1 176 ? 43.150 46.007 7.842 1.00 7.17 184 GLY A C 1
ATOM 2518 O O . GLY A 1 176 ? 43.173 45.605 6.671 1.00 9.37 184 GLY A O 1
ATOM 2522 N N . VAL A 1 177 ? 44.162 45.837 8.642 1.00 10.40 185 VAL A N 1
ATOM 2523 C CA . VAL A 1 177 ? 45.401 45.176 8.243 1.00 9.41 185 VAL A CA 1
ATOM 2524 C C . VAL A 1 177 ? 45.389 43.809 8.870 1.00 10.75 185 VAL A C 1
ATOM 2525 O O . VAL A 1 177 ? 44.821 43.601 9.967 1.00 10.73 185 VAL A O 1
ATOM 2538 N N . PRO A 1 178 ? 45.909 42.752 8.235 1.00 11.72 186 PRO A N 1
ATOM 2539 C CA . PRO A 1 178 ? 45.746 41.405 8.799 1.00 13.35 186 PRO A CA 1
ATOM 2540 C C . PRO A 1 178 ? 46.329 41.236 10.204 1.00 14.78 186 PRO A C 1
ATOM 2541 O O . PRO A 1 178 ? 45.753 40.472 11.023 1.00 15.89 186 PRO A O 1
ATOM 2552 N N . GLU A 1 179 A 47.396 41.952 10.498 1.00 14.11 186 GLU A N 1
ATOM 2553 C CA . GLU A 1 179 A 48.080 41.864 11.800 1.00 15.88 186 GLU A CA 1
ATOM 2554 C C . GLU A 1 179 A 47.364 42.654 12.871 1.00 14.87 186 GLU A C 1
ATOM 2555 O O . GLU A 1 179 A 47.723 42.671 14.056 1.00 17.48 186 GLU A O 1
ATOM 2567 N N . GLY A 1 180 B 46.283 43.345 12.499 1.00 13.67 186 GLY A N 1
ATOM 2568 C CA . GLY A 1 180 B 45.600 44.225 13.428 1.00 13.54 186 GLY A CA 1
ATOM 2569 C C . GLY A 1 180 B 46.346 45.484 13.771 1.00 12.63 186 GLY A C 1
ATOM 2570 O O . GLY A 1 180 B 47.431 45.791 13.248 1.00 14.39 186 GLY A O 1
ATOM 2574 N N . GLY A 1 181 ? 45.795 46.273 14.670 1.00 13.19 187 GLY A N 1
ATOM 2575 C CA . GLY A 1 181 ? 46.450 47.453 15.218 1.00 12.96 187 GLY A CA 1
ATOM 2576 C C . GLY A 1 181 ? 46.005 48.767 14.645 1.00 13.08 187 GLY A C 1
ATOM 2577 O O . GLY A 1 181 ? 46.344 49.807 15.157 1.00 14.82 187 GLY A O 1
ATOM 2581 N N . LYS A 1 182 ? 45.183 48.745 13.579 1.00 11.70 188 LYS A N 1
ATOM 2582 C CA . LYS A 1 182 ? 44.708 49.950 12.914 1.00 11.24 188 LYS A CA 1
ATOM 2583 C C . LYS A 1 182 ? 43.217 49.810 12.649 1.00 11.08 188 LYS A C 1
ATOM 2584 O O . LYS A 1 182 ? 42.810 48.897 11.946 1.00 12.22 188 LYS A O 1
ATOM 2603 N N . ASP A 1 183 ? 42.416 50.693 13.202 1.00 10.15 189 ASP A N 1
ATOM 2604 C CA . ASP A 1 183 ? 40.963 50.504 13.025 1.00 9.40 189 ASP A CA 1
ATOM 2605 C C . ASP A 1 183 ? 40.240 51.731 13.577 1.00 8.44 189 ASP A C 1
ATOM 2606 O O . ASP A 1 183 ? 40.830 52.564 14.248 1.00 10.76 189 ASP A O 1
ATOM 2615 N N . SER A 1 184 ? 38.947 51.846 13.281 1.00 8.84 190 SER A N 1
ATOM 2616 C CA . SER A 1 184 ? 38.034 52.705 14.042 1.00 9.51 190 SER A CA 1
ATOM 2617 C C . SER A 1 184 ? 37.617 51.957 15.285 1.00 10.00 190 SER A C 1
ATOM 2618 O O . SER A 1 184 ? 37.894 50.769 15.451 1.00 10.38 190 SER A O 1
ATOM 2625 N N . CYS A 1 185 ? 36.941 52.647 16.206 1.00 9.52 191 CYS A N 1
ATOM 2626 C CA . CYS A 1 185 ? 36.604 52.051 17.497 1.00 10.03 191 CYS A CA 1
ATOM 2627 C C . CYS A 1 185 ? 35.414 52.825 18.069 1.00 10.06 191 CYS A C 1
ATOM 2628 O O . CYS A 1 185 ? 34.836 53.702 17.430 1.00 10.70 191 CYS A O 1
ATOM 2635 N N . GLN A 1 186 ? 35.042 52.547 19.301 1.00 11.78 192 GLN A N 1
ATOM 2636 C CA . GLN A 1 186 ? 33.900 53.169 19.940 1.00 11.28 192 GLN A CA 1
ATOM 2637 C C . GLN A 1 186 ? 34.051 54.694 19.996 1.00 10.65 192 GLN A C 1
ATOM 2638 O O . GLN A 1 186 ? 35.032 55.217 20.502 1.00 13.42 192 GLN A O 1
ATOM 2652 N N . GLY A 1 187 ? 33.068 55.423 19.499 1.00 9.76 193 GLY A N 1
ATOM 2653 C CA . GLY A 1 187 ? 33.065 56.849 19.315 1.00 10.52 193 GLY A CA 1
ATOM 2654 C C . GLY A 1 187 ? 33.358 57.289 17.900 1.00 8.51 193 GLY A C 1
ATOM 2655 O O . GLY A 1 187 ? 33.227 58.456 17.586 1.00 11.00 193 GLY A O 1
ATOM 2659 N N . ASP A 1 188 ? 33.743 56.369 17.030 1.00 8.73 194 ASP A N 1
ATOM 2660 C CA . ASP A 1 188 ? 33.969 56.673 15.612 1.00 8.38 194 ASP A CA 1
ATOM 2661 C C . ASP A 1 188 ? 32.751 56.379 14.745 1.00 8.40 194 ASP A C 1
ATOM 2662 O O . ASP A 1 188 ? 32.732 56.852 13.608 1.00 7.99 194 ASP A O 1
ATOM 2671 N N . SER A 1 189 ? 31.764 55.632 15.249 1.00 8.80 195 SER A N 1
ATOM 2672 C CA . SER A 1 189 ? 30.579 55.313 14.520 1.00 7.97 195 SER A CA 1
ATOM 2673 C C . SER A 1 189 ? 30.001 56.529 13.781 1.00 7.33 195 SER A C 1
ATOM 2674 O O . SER A 1 189 ? 29.888 57.587 14.362 1.00 9.45 195 SER A O 1
ATOM 2681 N N . GLY A 1 190 ? 29.607 56.311 12.534 1.00 7.62 196 GLY A N 1
ATOM 2682 C CA . GLY A 1 190 ? 28.975 57.371 11.792 1.00 7.78 196 GLY A CA 1
ATOM 2683 C C . GLY A 1 190 ? 29.926 58.242 11.024 1.00 7.79 196 GLY A C 1
ATOM 2684 O O . GLY A 1 190 ? 29.514 58.991 10.155 1.00 8.65 196 GLY A O 1
ATOM 2688 N N . GLY A 1 191 ? 31.224 58.192 11.386 1.00 8.33 197 GLY A N 1
ATOM 2689 C CA . GLY A 1 191 ? 32.192 59.036 10.714 1.00 7.60 197 GLY A CA 1
ATOM 2690 C C . GLY A 1 191 ? 32.684 58.420 9.428 1.00 7.19 197 GLY A C 1
ATOM 2691 O O . GLY A 1 191 ? 32.330 57.323 9.002 1.00 7.71 197 GLY A O 1
ATOM 2695 N N . PRO A 1 192 ? 33.529 59.188 8.724 1.00 8.43 198 PRO A N 1
ATOM 2696 C CA . PRO A 1 192 ? 33.938 58.847 7.400 1.00 7.37 198 PRO A CA 1
ATOM 2697 C C . PRO A 1 192 ? 35.133 57.929 7.231 1.00 7.28 198 PRO A C 1
ATOM 2698 O O . PRO A 1 192 ? 36.143 57.987 7.901 1.00 8.44 198 PRO A O 1
ATOM 2709 N N . LEU A 1 193 ? 34.995 57.101 6.185 1.00 7.38 199 LEU A N 1
ATOM 2710 C CA . LEU A 1 193 ? 36.094 56.394 5.518 1.00 7.00 199 LEU A CA 1
ATOM 2711 C C . LEU A 1 193 ? 36.215 57.074 4.160 1.00 6.86 199 LEU A C 1
ATOM 2712 O O . LEU A 1 193 ? 35.251 56.999 3.381 1.00 8.04 199 LEU A O 1
ATOM 2728 N N . ALA A 1 194 ? 37.335 57.706 3.860 1.00 7.28 200 ALA A N 1
ATOM 2729 C CA . ALA A 1 194 ? 37.546 58.476 2.655 1.00 7.81 200 ALA A CA 1
ATOM 2730 C C . ALA A 1 194 ? 38.513 57.752 1.722 1.00 7.07 200 ALA A C 1
ATOM 2731 O O . ALA A 1 194 ? 39.582 57.327 2.146 1.00 9.33 200 ALA A O 1
ATOM 2738 N N . ALA A 1 195 ? 38.108 57.620 0.451 1.00 8.08 201 ALA A N 1
ATOM 2739 C CA . ALA A 1 195 ? 38.968 57.008 -0.548 1.00 8.09 201 ALA A CA 1
ATOM 2740 C C . ALA A 1 195 ? 39.408 58.065 -1.550 1.00 9.60 201 ALA A C 1
ATOM 2741 O O . ALA A 1 195 ? 38.906 59.171 -1.600 1.00 11.08 201 ALA A O 1
ATOM 2748 N N . SER A 1 196 ? 40.340 57.717 -2.431 1.00 10.69 202 SER A N 1
ATOM 2749 C CA . SER A 1 196 ? 40.825 58.691 -3.395 1.00 12.60 202 SER A CA 1
ATOM 2750 C C . SER A 1 196 ? 41.279 58.033 -4.699 1.00 12.12 202 SER A C 1
ATOM 2751 O O . SER A 1 196 ? 42.046 58.635 -5.437 1.00 15.74 202 SER A O 1
ATOM 2758 N N . ASP A 1 197 ? 40.831 56.808 -4.990 1.00 12.05 203 ASP A N 1
ATOM 2759 C CA . ASP A 1 197 ? 41.223 56.113 -6.194 1.00 13.05 203 ASP A CA 1
ATOM 2760 C C . ASP A 1 197 ? 40.739 56.778 -7.481 1.00 14.86 203 ASP A C 1
ATOM 2761 O O . ASP A 1 197 ? 41.266 56.383 -8.549 1.00 19.63 203 ASP A O 1
ATOM 2770 N N . THR A 1 198 ? 39.826 57.738 -7.471 1.00 16.69 204 THR A N 1
ATOM 2771 C CA . THR A 1 198 ? 39.390 58.466 -8.661 1.00 19.81 204 THR A CA 1
ATOM 2772 C C . THR A 1 198 ? 40.272 59.671 -8.971 1.00 23.62 204 THR A C 1
ATOM 2773 O O . THR A 1 198 ? 39.953 60.324 -9.979 1.00 26.44 204 THR A O 1
ATOM 2783 N N . GLY A 1 199 ? 41.288 59.888 -8.159 1.00 21.65 205 GLY A N 1
ATOM 2784 C CA . GLY A 1 199 ? 42.191 61.010 -8.163 1.00 21.80 205 GLY A CA 1
ATOM 2785 C C . GLY A 1 199 ? 41.714 62.119 -7.266 1.00 21.50 205 GLY A C 1
ATOM 2786 O O . GLY A 1 199 ? 42.354 63.164 -7.209 1.00 25.07 205 GLY A O 1
ATOM 2790 N N . SER A 1 200 ? 40.601 61.941 -6.566 1.00 19.88 206 SER A N 1
ATOM 2791 C CA . SER A 1 200 ? 40.007 62.960 -5.716 1.00 19.61 206 SER A CA 1
ATOM 2792 C C . SER A 1 200 ? 39.364 62.296 -4.475 1.00 14.95 206 SER A C 1
ATOM 2793 O O . SER A 1 200 ? 38.956 61.150 -4.588 1.00 17.94 206 SER A O 1
ATOM 2800 N N . THR A 1 201 ? 39.273 63.003 -3.371 1.00 13.71 207 THR A N 1
ATOM 2801 C CA . THR A 1 201 ? 38.731 62.454 -2.138 1.00 12.32 207 THR A CA 1
ATOM 2802 C C . THR A 1 201 ? 37.211 62.326 -2.272 1.00 10.81 207 THR A C 1
ATOM 2803 O O . THR A 1 201 ? 36.527 63.229 -2.716 1.00 12.27 207 THR A O 1
ATOM 2813 N N . TYR A 1 202 ? 36.701 61.190 -1.826 1.00 10.01 208 TYR A N 1
ATOM 2814 C CA . TYR A 1 202 ? 35.251 60.988 -1.723 1.00 9.04 208 TYR A CA 1
ATOM 2815 C C . TYR A 1 202 ? 34.929 60.086 -0.538 1.00 8.33 208 TYR A C 1
ATOM 2816 O O . TYR A 1 202 ? 35.782 59.358 -0.001 1.00 8.33 208 TYR A O 1
ATOM 2833 N N . LEU A 1 203 ? 33.663 60.144 -0.118 1.00 7.90 209 LEU A N 1
ATOM 2834 C CA . LEU A 1 203 ? 33.177 59.345 0.984 1.00 8.03 209 LEU A CA 1
ATOM 2835 C C . LEU A 1 203 ? 32.846 57.929 0.546 1.00 8.06 209 LEU A C 1
ATOM 2836 O O . LEU A 1 203 ? 31.823 57.724 -0.115 1.00 9.95 209 LEU A O 1
ATOM 2852 N N . ALA A 1 204 ? 33.649 56.959 0.943 1.00 7.05 210 ALA A N 1
ATOM 2853 C CA . ALA A 1 204 ? 33.466 55.579 0.541 1.00 7.34 210 ALA A CA 1
ATOM 2854 C C . ALA A 1 204 ? 32.778 54.741 1.611 1.00 6.93 210 ALA A C 1
ATOM 2855 O O . ALA A 1 204 ? 32.139 53.754 1.246 1.00 7.35 210 ALA A O 1
ATOM 2862 N N . GLY A 1 205 ? 32.892 55.112 2.873 1.00 6.97 211 GLY A N 1
ATOM 2863 C CA . GLY A 1 205 ? 32.285 54.290 3.918 1.00 7.34 211 GLY A CA 1
ATOM 2864 C C . GLY A 1 205 ? 31.877 55.154 5.110 1.00 6.35 211 GLY A C 1
ATOM 2865 O O . GLY A 1 205 ? 32.368 56.287 5.292 1.00 7.31 211 GLY A O 1
ATOM 2869 N N . ILE A 1 206 ? 31.044 54.543 5.936 1.00 5.79 212 ILE A N 1
ATOM 2870 C CA . ILE A 1 206 ? 30.582 55.125 7.196 1.00 6.17 212 ILE A CA 1
ATOM 2871 C C . ILE A 1 206 ? 30.888 54.122 8.287 1.00 5.82 212 ILE A C 1
ATOM 2872 O O . ILE A 1 206 ? 30.503 52.962 8.183 1.00 6.49 212 ILE A O 1
ATOM 2888 N N . VAL A 1 207 ? 31.597 54.544 9.332 1.00 6.39 213 VAL A N 1
ATOM 2889 C CA . VAL A 1 207 ? 31.930 53.586 10.402 1.00 6.82 213 VAL A CA 1
ATOM 2890 C C . VAL A 1 207 ? 30.692 52.941 10.982 1.00 6.91 213 VAL A C 1
ATOM 2891 O O . VAL A 1 207 ? 29.741 53.635 11.352 1.00 7.75 213 VAL A O 1
ATOM 2904 N N . SER A 1 208 ? 30.681 51.618 11.060 1.00 7.40 214 SER A N 1
ATOM 2905 C CA . SER A 1 208 ? 29.485 50.867 11.487 1.00 7.69 214 SER A CA 1
ATOM 2906 C C . SER A 1 208 ? 29.762 49.920 12.646 1.00 7.47 214 SER A C 1
ATOM 2907 O O . SER A 1 208 ? 29.224 50.105 13.760 1.00 10.31 214 SER A O 1
ATOM 2914 N N . TRP A 1 209 ? 30.542 48.884 12.500 1.00 7.54 215 TRP A N 1
ATOM 2915 C CA . TRP A 1 209 ? 30.662 47.834 13.531 1.00 7.83 215 TRP A CA 1
ATOM 2916 C C . TRP A 1 209 ? 31.955 47.069 13.371 1.00 7.68 215 TRP A C 1
ATOM 2917 O O . TRP A 1 209 ? 32.691 47.191 12.388 1.00 8.83 215 TRP A O 1
ATOM 2938 N N . GLY A 1 210 ? 32.241 46.220 14.355 1.00 8.84 216 GLY A N 1
ATOM 2939 C CA . GLY A 1 210 ? 33.308 45.248 14.295 1.00 8.99 216 GLY A CA 1
ATOM 2940 C C . GLY A 1 210 ? 33.299 44.351 15.512 1.00 8.97 216 GLY A C 1
ATOM 2941 O O . GLY A 1 210 ? 32.533 44.617 16.461 1.00 10.20 216 GLY A O 1
ATOM 2945 N N . TYR A 1 211 ? 34.135 43.327 15.495 1.00 9.60 217 TYR A N 1
ATOM 2946 C CA . TYR A 1 211 ? 34.375 42.569 16.719 1.00 10.43 217 TYR A CA 1
ATOM 2947 C C . TYR A 1 211 ? 35.546 43.226 17.437 1.00 11.37 217 TYR A C 1
ATOM 2948 O O . TYR A 1 211 ? 36.687 43.127 16.963 1.00 11.74 217 TYR A O 1
ATOM 2965 N N . GLY A 1 212 ? 35.233 43.869 18.542 1.00 10.83 218 GLY A N 1
ATOM 2966 C CA . GLY A 1 212 ? 36.275 44.653 19.210 1.00 11.46 218 GLY A CA 1
ATOM 2967 C C . GLY A 1 212 ? 36.776 45.741 18.287 1.00 11.22 218 GLY A C 1
ATOM 2968 O O . GLY A 1 212 ? 36.049 46.272 17.439 1.00 11.53 218 GLY A O 1
ATOM 2972 N N . CYS A 1 213 ? 38.057 46.084 18.450 1.00 10.96 219 CYS A N 1
ATOM 2973 C CA . CYS A 1 213 ? 38.677 47.050 17.566 1.00 11.80 219 CYS A CA 1
ATOM 2974 C C . CYS A 1 213 ? 40.109 46.644 17.335 1.00 11.81 219 CYS A C 1
ATOM 2975 O O . CYS A 1 213 ? 40.774 46.312 18.301 1.00 12.13 219 CYS A O 1
ATOM 2982 N N . ALA A 1 214 ? 40.569 46.738 16.107 1.00 10.41 220 ALA A N 1
ATOM 2983 C CA . ALA A 1 214 ? 41.950 46.547 15.709 1.00 10.83 220 ALA A CA 1
ATOM 2984 C C . ALA A 1 214 ? 42.445 45.140 16.002 1.00 10.46 220 ALA A C 1
ATOM 2985 O O . ALA A 1 214 ? 43.680 44.947 16.040 1.00 12.36 220 ALA A O 1
ATOM 2992 N N . ARG A 1 215 ? 41.566 44.168 16.178 1.00 10.63 221 ARG A N 1
ATOM 2993 C CA . ARG A 1 215 ? 42.040 42.831 16.440 1.00 11.57 221 ARG A CA 1
ATOM 2994 C C . ARG A 1 215 ? 42.588 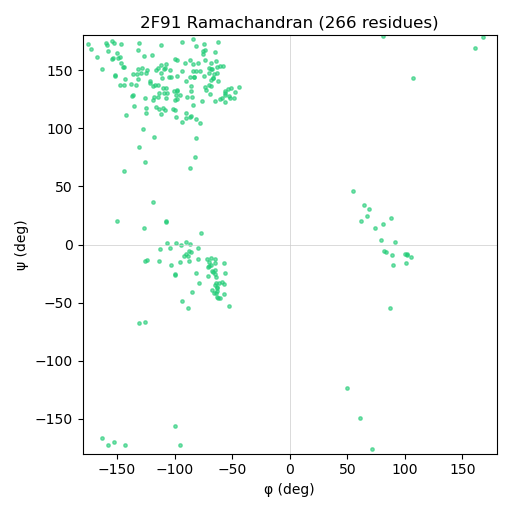42.191 15.173 1.00 13.18 221 ARG A C 1
ATOM 2995 O O . ARG A 1 215 ? 42.048 42.389 14.095 1.00 12.64 221 ARG A O 1
ATOM 3016 N N . PRO A 1 216 ? 43.628 41.374 15.301 1.00 13.05 222 PRO A N 1
ATOM 3017 C CA . PRO A 1 216 ? 44.056 40.624 14.116 1.00 13.84 222 PRO A CA 1
ATOM 3018 C C . PRO A 1 216 ? 42.954 39.789 13.525 1.00 14.19 222 PRO A C 1
ATOM 3019 O O . PRO A 1 216 ? 42.294 39.049 14.242 1.00 14.03 222 PRO A O 1
ATOM 3030 N N . GLY A 1 217 ? 42.766 39.873 12.206 1.00 14.60 223 GLY A N 1
ATOM 3031 C CA . GLY A 1 217 ? 41.737 39.047 11.561 1.00 14.70 223 GLY A CA 1
ATOM 3032 C C . GLY A 1 217 ? 40.310 39.527 11.664 1.00 12.74 223 GLY A C 1
ATOM 3033 O O . GLY A 1 217 ? 39.435 38.824 11.155 1.00 14.89 223 GLY A O 1
ATOM 3037 N N . TYR A 1 218 ? 40.121 40.696 12.264 1.00 11.23 224 TYR A N 1
ATOM 3038 C CA . TYR A 1 218 ? 38.773 41.240 12.427 1.00 11.68 224 TYR A CA 1
ATOM 3039 C C . TYR A 1 218 ? 38.752 42.677 11.963 1.00 10.64 224 TYR A C 1
ATOM 3040 O O . TYR A 1 218 ? 38.834 43.590 12.754 1.00 11.41 224 TYR A O 1
ATOM 3057 N N . PRO A 1 219 ? 38.595 42.885 10.632 1.00 9.95 225 PRO A N 1
ATOM 3058 C CA . PRO A 1 219 ? 38.553 44.251 10.098 1.00 9.85 225 PRO A CA 1
ATOM 3059 C C . PRO A 1 219 ? 37.353 45.014 10.612 1.00 8.45 225 PRO A C 1
ATOM 3060 O O . PRO A 1 219 ? 36.326 44.487 11.012 1.00 9.25 225 PRO A O 1
ATOM 3071 N N . GLY A 1 220 ? 37.470 46.326 10.566 1.00 7.86 227 GLY A N 1
ATOM 3072 C CA . GLY A 1 220 ? 36.290 47.141 10.766 1.00 7.37 227 GLY A CA 1
ATOM 3073 C C . GLY A 1 220 ? 35.338 46.996 9.606 1.00 6.61 227 GLY A C 1
ATOM 3074 O O . GLY A 1 220 ? 35.736 46.777 8.459 1.00 7.85 227 GLY A O 1
ATOM 3078 N N . VAL A 1 221 ? 34.051 47.168 9.904 1.00 6.48 228 VAL A N 1
ATOM 3079 C CA . VAL A 1 221 ? 32.986 47.087 8.914 1.00 6.54 228 VAL A CA 1
ATOM 3080 C C . VAL A 1 221 ? 32.262 48.425 8.835 1.00 6.47 228 VAL A C 1
ATOM 3081 O O . VAL A 1 221 ? 31.958 49.067 9.834 1.00 7.26 228 VAL A O 1
ATOM 3094 N N . TYR A 1 222 ? 31.988 48.876 7.601 1.00 6.11 229 TYR A N 1
ATOM 3095 C CA . TYR A 1 222 ? 31.514 50.175 7.235 1.00 5.94 229 TYR A CA 1
ATOM 3096 C C . TYR A 1 222 ? 30.344 50.028 6.277 1.00 5.87 229 TYR A C 1
ATOM 3097 O O . TYR A 1 222 ? 30.295 49.083 5.492 1.00 6.93 229 TYR A O 1
ATOM 3114 N N . THR A 1 223 ? 29.407 50.962 6.364 1.00 6.38 230 THR A N 1
ATOM 3115 C CA . THR A 1 223 ? 28.400 51.037 5.312 1.00 6.58 230 THR A CA 1
ATOM 3116 C C . THR A 1 223 ? 29.095 51.517 4.030 1.00 6.97 230 THR A C 1
ATOM 3117 O O . THR A 1 223 ? 29.790 52.515 4.084 1.00 6.94 230 THR A O 1
ATOM 3127 N N . GLU A 1 224 ? 28.886 50.809 2.907 1.00 6.69 231 GLU A N 1
ATOM 3128 C CA . GLU A 1 224 ? 29.533 51.198 1.660 1.00 6.66 231 GLU A CA 1
ATOM 3129 C C . GLU A 1 224 ? 28.677 52.222 0.949 1.00 6.51 231 GLU A C 1
ATOM 3130 O O . GLU A 1 224 ? 27.565 51.960 0.461 1.00 7.50 231 GLU A O 1
ATOM 3142 N N . VAL A 1 225 ? 29.172 53.472 0.929 1.00 6.59 232 VAL A N 1
ATOM 3143 C CA . VAL A 1 225 ? 28.360 54.593 0.466 1.00 7.50 232 VAL A CA 1
ATOM 3144 C C . VAL A 1 225 ? 27.920 54.467 -0.975 1.00 7.28 232 VAL A C 1
ATOM 3145 O O . VAL A 1 225 ? 26.792 54.903 -1.290 1.00 8.21 232 VAL A O 1
ATOM 3158 N N . SER A 1 226 ? 28.732 53.853 -1.845 1.00 8.08 233 SER A N 1
ATOM 3159 C CA . SER A 1 226 ? 28.338 53.780 -3.253 1.00 8.49 233 SER A CA 1
ATOM 3160 C C . SER A 1 226 ? 27.104 52.946 -3.482 1.00 8.31 233 SER A C 1
ATOM 3161 O O . SER A 1 226 ? 26.546 53.050 -4.568 1.00 11.08 233 SER A O 1
ATOM 3168 N N . TYR A 1 227 ? 26.677 52.111 -2.519 1.00 7.35 234 TYR A N 1
ATOM 3169 C CA . TYR A 1 227 ? 25.392 51.425 -2.664 1.00 7.71 234 TYR A CA 1
ATOM 3170 C C . TYR A 1 227 ? 24.191 52.300 -2.317 1.00 7.69 234 TYR A C 1
ATOM 3171 O O . TYR A 1 227 ? 23.057 51.906 -2.599 1.00 9.64 234 TYR A O 1
ATOM 3188 N N . HIS A 1 228 ? 24.421 53.443 -1.707 1.00 7.92 235 HIS A N 1
ATOM 3189 C CA . HIS A 1 228 ? 23.368 54.284 -1.141 1.00 7.14 235 HIS A CA 1
ATOM 3190 C C . HIS A 1 228 ? 23.405 55.734 -1.645 1.00 7.47 235 HIS A C 1
ATOM 3191 O O . HIS A 1 228 ? 22.734 56.585 -1.072 1.00 8.80 235 HIS A O 1
ATOM 3204 N N . VAL A 1 229 ? 24.141 56.039 -2.713 1.00 7.91 236 VAL A N 1
ATOM 3205 C CA . VAL A 1 229 ? 24.246 57.387 -3.219 1.00 8.24 236 VAL A CA 1
ATOM 3206 C C . VAL A 1 229 ? 22.870 57.882 -3.700 1.00 8.82 236 VAL A C 1
ATOM 3207 O O . VAL A 1 229 ? 22.471 58.999 -3.414 1.00 9.63 236 VAL A O 1
ATOM 3220 N N . ASP A 1 230 ? 22.140 57.043 -4.445 1.00 9.41 237 ASP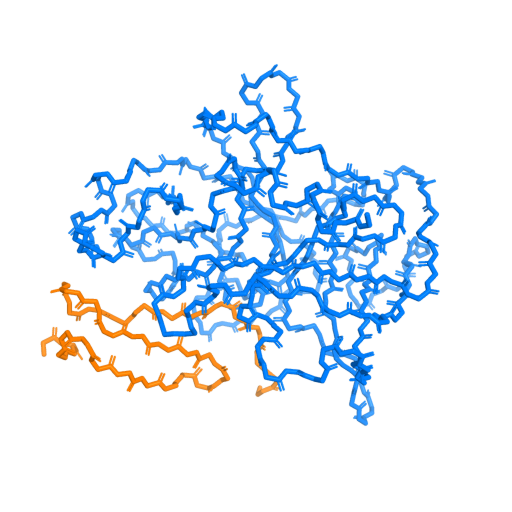 A N 1
ATOM 3221 C CA . ASP A 1 230 ? 20.817 57.466 -4.926 1.00 9.87 237 ASP A CA 1
ATOM 3222 C C . ASP A 1 230 ? 19.873 57.712 -3.754 1.00 9.59 237 ASP A C 1
ATOM 3223 O O . ASP A 1 230 ? 19.070 58.635 -3.784 1.00 11.55 237 ASP A O 1
ATOM 3232 N N . TRP A 1 231 ? 19.973 56.895 -2.701 1.00 9.59 238 TRP A N 1
ATOM 3233 C CA . TRP A 1 231 ? 19.185 57.066 -1.475 1.00 9.05 238 TRP A CA 1
ATOM 3234 C C . TRP A 1 231 ? 19.508 58.411 -0.861 1.00 8.87 238 TRP A C 1
ATOM 3235 O O . TRP A 1 231 ? 18.616 59.170 -0.451 1.00 10.01 238 TRP A O 1
ATOM 3256 N N . ILE A 1 232 ? 20.828 58.736 -0.774 1.00 8.67 239 ILE A N 1
ATOM 3257 C CA . ILE A 1 232 ? 21.214 60.015 -0.155 1.00 8.76 239 ILE A CA 1
ATOM 3258 C C . ILE A 1 232 ? 20.664 61.181 -0.942 1.00 9.52 239 ILE A C 1
ATOM 3259 O O . ILE A 1 232 ? 20.092 62.111 -0.363 1.00 11.05 239 ILE A O 1
ATOM 3275 N N . LYS A 1 233 ? 20.802 61.149 -2.254 1.00 11.21 240 LYS A N 1
ATOM 3276 C CA . LYS A 1 233 ? 20.331 62.252 -3.068 1.00 11.98 240 LYS A CA 1
ATOM 3277 C C . LYS A 1 233 ? 18.805 62.403 -3.005 1.00 11.89 240 LYS A C 1
ATOM 3278 O O . LYS A 1 233 ? 18.232 63.477 -3.030 1.00 16.19 240 LYS A O 1
ATOM 3297 N N . ALA A 1 234 ? 18.069 61.292 -2.906 1.00 13.13 241 ALA A N 1
ATOM 3298 C CA . ALA A 1 234 ? 16.607 61.343 -2.834 1.00 13.90 241 ALA A CA 1
ATOM 3299 C C . ALA A 1 234 ? 16.161 61.903 -1.507 1.00 13.91 241 ALA A C 1
ATOM 3300 O O . ALA A 1 234 ? 15.065 62.467 -1.474 1.00 18.72 241 ALA A O 1
ATOM 3307 N N . ASN A 1 235 ? 16.938 61.757 -0.451 1.00 11.15 242 ASN A 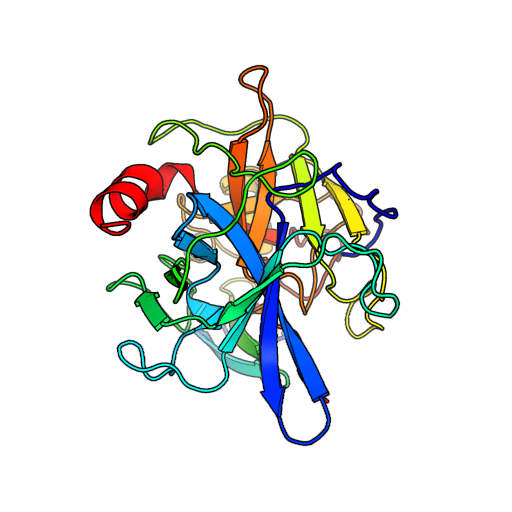N 1
ATOM 3308 C CA . ASN A 1 235 ? 16.492 62.144 0.898 1.00 12.58 242 ASN A CA 1
ATOM 3309 C C . ASN A 1 235 ? 17.073 63.456 1.389 1.00 12.60 242 ASN A C 1
ATOM 3310 O O . ASN A 1 235 ? 16.520 64.074 2.326 1.00 15.06 242 ASN A O 1
ATOM 3321 N N . ALA A 1 236 ? 18.135 63.944 0.783 1.00 12.16 243 ALA A N 1
ATOM 3322 C CA . ALA A 1 236 ? 18.692 65.250 1.207 1.00 13.94 243 ALA A CA 1
ATOM 3323 C C . ALA A 1 236 ? 17.985 66.386 0.474 1.00 15.38 243 ALA A C 1
ATOM 3324 O O . ALA A 1 236 ? 18.612 67.051 -0.340 1.00 18.87 243 ALA A O 1
ATOM 3331 N N . VAL A 1 237 ? 16.703 66.534 0.782 1.00 20.19 244 VAL A N 1
ATOM 3332 C CA . VAL A 1 237 ? 15.686 67.341 0.147 1.00 21.85 244 VAL A CA 1
ATOM 3333 C C . VAL A 1 237 ? 15.376 67.005 -1.304 1.00 29.93 244 VAL A C 1
ATOM 3346 N N . GLN B 2 2 ? 31.416 29.304 22.990 1.00 49.32 2 GLN B N 1
ATOM 3347 C CA . GLN B 2 2 ? 32.454 29.285 21.953 1.00 45.91 2 GLN B CA 1
ATOM 3348 C C . GLN B 2 2 ? 32.708 30.708 21.431 1.00 44.57 2 GLN B C 1
ATOM 3349 O O . GLN B 2 2 ? 33.031 30.906 20.261 1.00 47.36 2 GLN B O 1
ATOM 3355 N N . GLU B 2 3 ? 32.543 31.581 22.372 1.00 41.34 3 GLU B N 1
ATOM 3356 C CA . GLU B 2 3 ? 32.304 32.995 22.545 1.00 37.25 3 GLU B CA 1
ATOM 3357 C C . GLU B 2 3 ? 30.807 33.353 22.525 1.00 34.84 3 GLU B C 1
ATOM 3358 O O . GLU B 2 3 ? 30.354 33.970 23.494 1.00 35.73 3 GLU B O 1
ATOM 3370 N N . CYS B 2 4 ? 30.028 32.998 21.496 1.00 29.26 4 CYS B N 1
ATOM 3371 C CA . CYS B 2 4 ? 28.569 33.185 21.566 1.00 24.71 4 CYS B CA 1
ATOM 3372 C C . CYS B 2 4 ? 27.841 32.266 20.584 1.00 23.99 4 CYS B C 1
ATOM 3373 O O . CYS B 2 4 ? 28.450 31.693 19.657 1.00 21.87 4 CYS B O 1
ATOM 3380 N N . THR B 2 5 ? 26.508 32.110 20.697 1.00 22.65 5 THR B N 1
ATOM 3381 C CA . THR B 2 5 ? 25.683 31.394 19.723 1.00 22.24 5 THR B CA 1
ATOM 3382 C C . THR B 2 5 ? 25.147 32.282 18.605 1.00 18.77 5 THR B C 1
ATOM 3383 O O . THR B 2 5 ? 24.506 33.313 18.931 1.00 17.21 5 THR B O 1
ATOM 3393 N N . PRO B 2 6 ? 25.359 31.917 17.340 1.00 18.53 6 PRO B N 1
ATOM 3394 C CA . PRO B 2 6 ? 24.901 32.771 16.218 1.00 17.20 6 PRO B CA 1
ATOM 3395 C C . PRO B 2 6 ? 23.467 33.226 16.363 1.00 16.20 6 PRO B C 1
ATOM 3396 O O . PRO B 2 6 ? 22.567 32.418 16.612 1.00 17.69 6 PRO B O 1
ATOM 3407 N N . GLY B 2 7 ? 23.268 34.542 16.280 1.00 14.72 7 GLY B N 1
ATOM 3408 C CA . GLY B 2 7 ? 21.933 35.082 16.352 1.00 14.92 7 GLY B CA 1
ATOM 3409 C C . GLY B 2 7 ? 21.521 35.679 17.676 1.00 14.72 7 GLY B C 1
ATOM 3410 O O . GLY B 2 7 ? 20.530 36.401 17.704 1.00 17.10 7 GLY B O 1
ATOM 3414 N N . GLN B 2 8 ? 22.289 35.367 18.723 1.00 13.43 8 GLN B N 1
ATOM 3415 C CA . GLN B 2 8 ? 22.094 36.048 19.988 1.00 12.93 8 GLN B CA 1
ATOM 3416 C C . GLN B 2 8 ? 22.314 37.528 19.837 1.00 11.48 8 GLN B C 1
ATOM 3417 O O . GLN B 2 8 ? 23.107 37.978 18.984 1.00 13.61 8 GLN B O 1
ATOM 3431 N N . THR B 2 9 ? 21.682 38.311 20.684 1.00 12.56 9 THR B N 1
ATOM 3432 C CA . THR B 2 9 ? 21.926 39.742 20.758 1.00 12.60 9 THR B CA 1
ATOM 3433 C C . THR B 2 9 ? 22.211 40.123 22.208 1.00 13.22 9 THR B C 1
ATOM 3434 O O . THR B 2 9 ? 21.764 39.459 23.141 1.00 13.15 9 THR B O 1
ATOM 3444 N N . LYS B 2 10 ? 22.980 41.183 22.355 1.00 13.72 10 LYS B N 1
ATOM 3445 C CA . LYS B 2 10 ? 23.237 41.744 23.669 1.00 14.44 10 LYS B CA 1
ATOM 3446 C C . LYS B 2 10 ? 23.537 43.219 23.512 1.00 13.28 10 LYS B C 1
ATOM 3447 O O . LYS B 2 10 ? 23.691 43.751 22.412 1.00 14.60 10 LYS B O 1
ATOM 3466 N N . LYS B 2 11 ? 23.662 43.925 24.626 1.00 16.55 11 LYS B N 1
ATOM 3467 C CA . LYS B 2 11 ? 24.236 45.265 24.627 1.00 17.70 11 LYS B CA 1
ATOM 3468 C C . LYS B 2 11 ? 25.614 45.162 25.295 1.00 17.25 11 LYS B C 1
ATOM 3469 O O . LYS B 2 11 ? 25.875 44.291 26.125 1.00 20.57 11 LYS B O 1
ATOM 3488 N N . GLN B 2 12 ? 26.491 46.052 24.908 1.00 18.56 12 GLN B N 1
ATOM 3489 C CA . GLN B 2 12 ? 27.813 46.267 25.481 1.00 21.17 12 GLN B CA 1
ATOM 3490 C C . GLN B 2 12 ? 27.831 47.738 25.785 1.00 19.68 12 GLN B C 1
ATOM 3491 O O . GLN B 2 12 ? 28.023 48.583 24.917 1.00 19.65 12 GLN B O 1
ATOM 3505 N N . ASP B 2 13 ? 27.585 48.019 27.077 1.00 21.68 13 ASP B N 1
ATOM 3506 C CA . ASP B 2 13 ? 27.297 49.407 27.449 1.00 24.11 13 ASP B CA 1
ATOM 3507 C C . ASP B 2 13 ? 26.231 49.987 26.538 1.00 22.50 13 ASP B C 1
ATOM 3508 O O . ASP B 2 13 ? 25.118 49.426 26.456 1.00 23.82 13 ASP B O 1
ATOM 3517 N N . CYS B 2 14 ? 26.436 51.090 25.823 1.00 20.21 14 CYS B N 1
ATOM 3518 C CA . CYS B 2 14 ? 25.402 51.716 25.017 1.00 20.65 14 CYS B CA 1
ATOM 3519 C C . CYS B 2 14 ? 25.353 51.130 23.609 1.00 17.49 14 CYS B C 1
ATOM 3520 O O . CYS B 2 14 ? 24.464 51.502 22.846 1.00 20.35 14 CYS B O 1
ATOM 3527 N N . ASN B 2 15 ? 26.274 50.262 23.276 1.00 13.82 15 ASN B N 1
ATOM 3528 C CA . ASN B 2 15 ? 26.342 49.663 21.939 1.00 12.48 15 ASN B CA 1
ATOM 3529 C C . ASN B 2 15 ? 25.541 48.374 21.895 1.00 14.25 15 ASN B C 1
ATOM 3530 O O . ASN B 2 15 ? 25.288 47.682 22.909 1.00 16.13 15 ASN B O 1
ATOM 3541 N N . THR B 2 16 ? 25.130 48.030 20.672 1.00 13.24 16 THR B N 1
ATOM 3542 C CA . THR B 2 16 ? 24.316 46.871 20.389 1.00 13.22 16 THR B CA 1
ATOM 3543 C C . THR B 2 16 ? 25.157 45.874 19.626 1.00 11.36 16 THR B C 1
ATOM 3544 O O . THR B 2 16 ? 25.988 46.278 18.824 1.00 12.55 16 THR B O 1
ATOM 3554 N N . CYS B 2 17 ? 24.943 44.616 19.918 1.00 11.77 17 CYS B N 1
ATOM 3555 C CA . CYS B 2 17 ? 25.706 43.518 19.385 1.00 12.61 17 CYS B CA 1
ATOM 3556 C C . CYS B 2 17 ? 24.844 42.337 18.933 1.00 12.95 17 CYS B C 1
ATOM 3557 O O . CYS B 2 17 ? 23.802 42.051 19.523 1.00 14.12 17 CYS B O 1
ATOM 3564 N N . ASN B 2 18 ? 25.338 41.681 17.893 1.00 11.73 18 ASN B N 1
ATOM 3565 C CA . ASN B 2 18 ? 24.771 40.402 17.471 1.00 10.98 18 ASN B CA 1
ATOM 3566 C C . ASN B 2 18 ? 25.886 39.374 17.323 1.00 10.99 18 ASN B C 1
ATOM 3567 O O . ASN B 2 18 ? 27.003 39.749 16.968 1.00 12.07 18 ASN B O 1
ATOM 3578 N N . CYS B 2 19 ? 25.566 38.125 17.611 1.00 11.52 19 CYS B N 1
ATOM 3579 C CA . CYS B 2 19 ? 26.544 37.067 17.478 1.00 12.50 19 CYS B CA 1
ATOM 3580 C C . CYS B 2 19 ? 26.571 36.594 16.022 1.00 11.93 19 CYS B C 1
ATOM 3581 O O . CYS B 2 19 ? 25.536 36.133 15.519 1.00 13.57 19 CYS B O 1
ATOM 3588 N N . THR B 2 20 ? 27.730 36.705 15.391 1.00 11.59 20 THR B N 1
ATOM 3589 C CA . THR B 2 20 ? 27.856 36.366 13.980 1.00 12.02 20 THR B CA 1
ATOM 3590 C C . THR B 2 20 ? 27.814 34.872 13.746 1.00 12.45 20 THR B C 1
ATOM 3591 O O . THR B 2 20 ? 27.923 34.061 14.685 1.00 13.90 20 THR B O 1
ATOM 3601 N N . PRO B 2 21 ? 27.657 34.401 12.517 1.00 12.49 21 PRO B N 1
ATOM 3602 C CA . PRO B 2 21 ? 27.740 32.988 12.189 1.00 13.26 21 PRO B CA 1
ATOM 3603 C C . PRO B 2 21 ? 29.068 32.371 12.623 1.00 14.05 21 PRO B C 1
ATOM 3604 O O . PRO B 2 21 ? 29.119 31.158 12.861 1.00 16.64 21 PRO B O 1
ATOM 3615 N N . THR B 2 22 ? 30.121 33.154 12.765 1.00 13.78 22 THR B N 1
ATOM 3616 C CA . THR B 2 22 ? 31.412 32.649 13.212 1.00 13.84 22 THR B CA 1
ATOM 3617 C C . THR B 2 22 ? 31.622 32.682 14.711 1.00 14.35 22 THR B C 1
ATOM 3618 O O . THR B 2 22 ? 32.701 32.308 15.202 1.00 16.84 22 THR B O 1
ATOM 3628 N N . GLY B 2 23 ? 30.626 33.117 15.465 1.00 13.72 23 GLY B N 1
ATOM 3629 C CA . GLY B 2 23 ? 30.698 32.986 16.913 1.00 13.64 23 GLY B CA 1
ATOM 3630 C C . GLY B 2 23 ? 31.369 34.148 17.595 1.00 13.67 23 GLY B C 1
ATOM 3631 O O . GLY B 2 23 ? 31.857 33.908 18.713 1.00 17.60 23 GLY B O 1
ATOM 3635 N N . VAL B 2 24 ? 31.436 35.347 17.014 1.00 13.43 24 VAL B N 1
ATOM 3636 C CA . VAL B 2 24 ? 32.011 36.523 17.667 1.00 14.04 24 VAL B CA 1
ATOM 3637 C C . VAL B 2 24 ? 30.918 37.588 17.753 1.00 13.44 24 VAL B C 1
ATOM 3638 O O . VAL B 2 24 ? 29.868 37.547 17.079 1.00 13.84 24 VAL B O 1
ATOM 3651 N N . TRP B 2 25 ? 31.161 38.560 18.607 1.00 14.33 25 TRP B N 1
ATOM 3652 C CA . TRP B 2 25 ? 30.228 39.657 18.826 1.00 13.80 25 TRP B CA 1
ATOM 3653 C C . TRP B 2 25 ? 30.508 40.810 17.878 1.00 13.62 25 TRP B C 1
ATOM 3654 O O . TRP B 2 25 ? 31.551 41.448 18.015 1.00 16.93 25 TRP B O 1
ATOM 3675 N N . ALA B 2 26 ? 29.576 41.058 16.978 1.00 11.82 26 ALA B N 1
ATOM 3676 C CA . ALA B 2 26 ? 29.586 42.181 16.081 1.00 11.60 26 ALA B CA 1
ATOM 3677 C C . ALA B 2 26 ? 28.939 43.348 16.835 1.00 11.53 26 ALA B C 1
ATOM 3678 O O . ALA B 2 26 ? 27.724 43.266 17.067 1.00 13.95 26 ALA B O 1
ATOM 3685 N N . CYS B 2 27 ? 29.688 44.370 17.207 1.00 11.27 27 CYS B N 1
ATOM 3686 C CA . CYS B 2 27 ? 29.189 45.468 18.031 1.00 11.22 27 CYS B CA 1
ATOM 3687 C C . CYS B 2 27 ? 29.312 46.822 17.358 1.00 8.87 27 CYS B C 1
ATOM 3688 O O . CYS B 2 27 ? 30.323 47.076 16.695 1.00 9.91 27 CYS B O 1
ATOM 3699 N N . THR B 2 28 ? 28.309 47.654 17.541 1.00 9.53 28 THR B N 1
ATOM 3700 C CA . THR B 2 28 ? 28.413 49.037 17.066 1.00 9.26 28 THR B CA 1
ATOM 3701 C C . THR B 2 28 ? 29.531 49.823 17.813 1.00 8.88 28 THR B C 1
ATOM 3702 O O . THR B 2 28 ? 30.003 49.421 18.817 1.00 10.29 28 THR B O 1
ATOM 3713 N N . ARG B 2 29 ? 29.813 50.964 17.171 1.00 9.07 29 ARG B N 1
ATOM 3714 C CA . ARG B 2 29 ? 30.959 51.763 17.530 1.00 9.63 29 ARG B CA 1
ATOM 3715 C C . ARG B 2 29 ? 30.608 53.181 18.007 1.00 9.85 29 ARG B C 1
ATOM 3716 O O . ARG B 2 29 ? 31.321 54.170 17.781 1.00 9.90 29 ARG B O 1
ATOM 3737 N N . LYS B 2 30 ? 29.475 53.283 18.736 1.00 10.95 30 LYS B N 1
ATOM 3738 C CA . LYS B 2 30 ? 29.210 54.580 19.408 1.00 11.08 30 LYS B CA 1
ATOM 3739 C C . LYS B 2 30 ? 30.113 54.839 20.662 1.00 10.25 30 LYS B C 1
ATOM 3740 O O . LYS B 2 30 ? 30.532 53.833 21.265 1.00 12.58 30 LYS B O 1
ATOM 3759 N N . GLY B 2 31 ? 30.210 56.105 20.981 1.00 11.09 31 GLY B N 1
ATOM 3760 C CA . GLY B 2 31 ? 30.850 56.433 22.276 1.00 14.33 31 GLY B CA 1
ATOM 3761 C C . GLY B 2 31 ? 29.755 56.479 23.381 1.00 16.06 31 GLY B C 1
ATOM 3762 O O . GLY B 2 31 ? 28.648 56.793 23.131 1.00 17.25 31 GLY B O 1
ATOM 3766 N N . CYS B 2 32 ? 30.189 55.944 24.508 1.00 19.72 32 CYS B N 1
ATOM 3767 C CA . CYS B 2 32 ? 29.216 55.837 25.595 1.00 21.38 32 CYS B CA 1
ATOM 3768 C C . CYS B 2 32 ? 29.574 56.711 26.796 1.00 24.34 32 CYS B C 1
ATOM 3769 O O . CYS B 2 32 ? 30.694 56.589 27.258 1.00 26.39 32 CYS B O 1
ATOM 3776 N N . PRO B 2 33 ? 28.664 57.544 27.262 1.00 30.22 33 PRO B N 1
ATOM 3777 C CA . PRO B 2 33 ? 29.037 58.429 28.380 1.00 33.81 33 PRO B CA 1
ATOM 3778 C C . PRO B 2 33 ? 29.541 57.754 29.651 1.00 38.71 33 PRO B C 1
ATOM 3779 O O . PRO B 2 33 ? 30.142 58.549 30.425 1.00 42.49 33 PRO B O 1
ATOM 3790 N N . PRO B 2 34 ? 29.444 56.490 30.035 1.00 43.35 34 PRO B N 1
ATOM 3791 C CA . PRO B 2 34 ? 30.324 55.916 31.076 1.00 45.17 34 PRO B CA 1
ATOM 3792 C C . PRO B 2 34 ? 31.778 56.372 31.027 1.00 46.96 34 PRO B C 1
#

Nearest PDB structures (foldseek):
  2f91-assembly1_A  TM=1.004E+00  e=1.999E-50  Astacus leptodactylus
  5f8t-assembly1_A  TM=9.377E-01  e=2.132E-28  Homo sapiens
  6o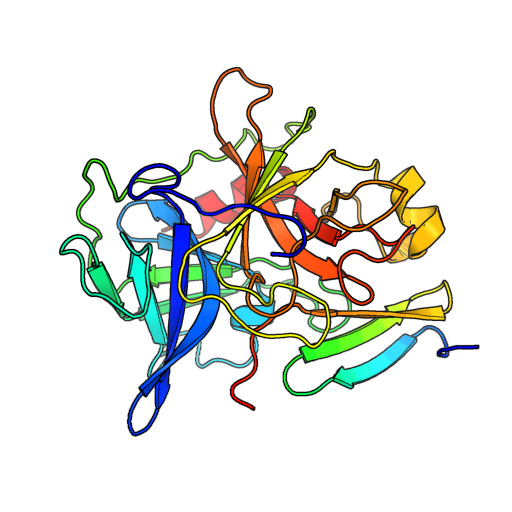1s-assembly1_E  TM=9.372E-01  e=8.804E-28  Homo sapiens
  1zjd-assembly1_A  TM=9.304E-01  e=2.107E-27  Homo sapiens
  6ts7-assembly1_A  TM=9.223E-01  e=3.592E-26  Homo sapiens

GO terms:
  GO:0005515 protein binding (F, IPI)

Sequence (270 aa):
IVGGTDATLGEFPYQLSFQETFIGFSFHFCGASIYNENYAITAGHCVYGDDYENPSGLQIVAGELDMSVNEGSEQIITVSKIILHENFDYNLLDNDISLLKLSGSLTFNDNVAPIALPEQGHTATGDVIVTGWGTTSEGGNTPDVLQKVTVPLVSDEDCRADYGADEILDSMICAGVPEGGKDSCQGDSGGPLAASDTGSTYLAGIVSWGYGCARPGYPGVYTEVSYHVDWIKANAVQECTPGQTKKQDCNTCNCTPTGVWACTRKGCPP

Secondary structure (P-SEA, 3-state):
cccbbbbcccccccbbbbbbbccccccccbbbbbccccbbbbbccccccccccccccccccccccccccccccbbbbbbcbbbcccccccccccccbbbbbbcbbbbbcccbbbbbbcccccccccbbbbbcccccccccccccbbbbbbbbbbcaaaaaaccccccccccbbbbbcccccccccccccccccccccccbbbbcccccccccccccccccccccccccaaaaaaccc/ccccccbbbbcccbbbbbccccccccccccccc

Radius of gyration: 16.77 Å; Cα contacts (8 Å, |Δi|>4): 784; chains: 2; bounding box: 37×50×41 Å

Foldseek 3Di:
DAQWDFDDQLRQQFKKFKWFDDVPDTDGFEIWGDAFQFKIKFWLLVCPPAPFQAGPRIWMWGRAFFQVDDPPRIDIWGFRGKAHDPPQDNPLGPSTMIMTTTPDTDDDDSRHDGFAADAQPDDFFDKWKAKFQAAHFFVHDTGRGITIDIWGKDDLVLQCVQVNNVSRDNQKTWTADQQFRTAGAGSHGTTFIWGQVVVHIHGQWGFDDWDTHRHRSITTMTGGCSNCVVVVVVPVD/DQADAADWDADQPWIWGQHPVGHTDIDDDDHPD